Protein AF-A0A6J0BVN4-F1 (afdb_monomer)

Sequence (273 aa):
MSCFGGKEEQLYLLELMVGKLRLVPEKTKDVGDCHLVIKIKFIDFPVFEISRGDFTSTKPSPPDAEDGSLDFSAGKSCLFTKQPRDLVLGMQSDPLRVGVFCTGDTYPIAESEVPMSGCLCDQVAMAMNDPDHLPKPYTLKGGFHLQDPGGNPSGSVSLDLRLTCFGKSITTHYQLQPKSFLFKNDKESGEFCVRRVVPPPLCGDQSIKVVQDGREMQVGKCGDSMLPDAIIEDVLPEPPVPVKEEKITKGAKGVKKEKLPKGEKGKKKAAKA

Structure (mmCIF, N/CA/C/O backbone):
data_AF-A0A6J0BVN4-F1
#
_entry.id   AF-A0A6J0BVN4-F1
#
loop_
_atom_site.group_PDB
_atom_site.id
_atom_site.type_symbol
_atom_site.label_atom_id
_atom_site.label_alt_id
_atom_site.label_comp_id
_atom_site.label_asym_id
_atom_site.label_entity_id
_atom_site.label_seq_id
_atom_site.pdbx_PDB_ins_code
_atom_site.Cartn_x
_atom_site.Cartn_y
_atom_site.Cartn_z
_atom_site.occupancy
_atom_site.B_iso_or_equiv
_atom_site.auth_seq_id
_atom_site.auth_comp_id
_atom_site.auth_asym_id
_atom_site.auth_atom_id
_atom_site.pdbx_PDB_model_num
ATOM 1 N N . MET A 1 1 ? 1.637 16.335 -22.178 1.00 39.03 1 MET A N 1
ATOM 2 C CA . MET A 1 1 ? 2.985 15.735 -22.262 1.00 39.03 1 MET A CA 1
ATOM 3 C C . MET A 1 1 ? 2.989 14.533 -21.336 1.00 39.03 1 MET A C 1
ATOM 5 O O . MET A 1 1 ? 3.143 14.701 -20.137 1.00 39.03 1 MET A O 1
ATOM 9 N N . SER A 1 2 ? 2.644 13.352 -21.846 1.00 45.00 2 SER A N 1
ATOM 10 C CA . SER A 1 2 ? 2.501 12.155 -21.020 1.00 45.00 2 SER A CA 1
ATOM 11 C C . SER A 1 2 ? 3.805 11.370 -21.013 1.00 45.00 2 SER A C 1
ATOM 13 O O . SER A 1 2 ? 4.183 10.779 -22.024 1.00 45.00 2 SER A O 1
ATOM 15 N N . CYS A 1 3 ? 4.479 11.370 -19.871 1.00 52.22 3 CYS A N 1
ATOM 16 C CA . CYS A 1 3 ? 5.692 10.610 -19.603 1.00 52.22 3 CYS A CA 1
ATOM 17 C C . CYS A 1 3 ? 5.375 9.110 -19.438 1.00 52.22 3 CYS A C 1
ATOM 19 O O . CYS A 1 3 ? 5.627 8.521 -18.389 1.00 52.22 3 CYS A O 1
ATOM 21 N N . PHE A 1 4 ? 4.760 8.480 -20.442 1.00 55.16 4 PHE A N 1
ATOM 22 C CA . PHE A 1 4 ? 4.503 7.043 -20.408 1.00 55.16 4 PHE A CA 1
ATOM 23 C C . PHE A 1 4 ? 5.828 6.308 -20.620 1.00 55.16 4 PHE A C 1
ATOM 25 O O . PHE A 1 4 ? 6.251 6.070 -21.751 1.00 55.16 4 PHE A O 1
ATOM 32 N N . GLY A 1 5 ? 6.486 6.006 -19.496 1.00 55.12 5 GLY A N 1
ATOM 33 C CA . GLY A 1 5 ? 7.598 5.068 -19.396 1.00 55.12 5 GLY A CA 1
ATOM 34 C C . GLY A 1 5 ? 7.274 3.749 -20.098 1.00 55.12 5 GLY A C 1
ATOM 35 O O . GLY A 1 5 ? 6.105 3.433 -20.317 1.00 55.12 5 GLY A O 1
ATOM 36 N N . GLY A 1 6 ? 8.332 3.048 -20.508 1.00 62.06 6 GLY A N 1
ATOM 37 C CA . GLY A 1 6 ? 8.333 1.998 -21.528 1.00 62.06 6 GLY A CA 1
ATOM 38 C C . GLY A 1 6 ? 7.166 1.004 -21.501 1.00 62.06 6 GLY A C 1
ATOM 39 O O . GLY A 1 6 ? 6.585 0.700 -20.467 1.00 62.06 6 GLY A O 1
ATOM 40 N N . LYS A 1 7 ? 6.861 0.444 -22.680 1.00 70.81 7 LYS A N 1
ATOM 41 C CA . LYS A 1 7 ? 5.826 -0.593 -22.880 1.00 70.81 7 LYS A CA 1
ATOM 42 C C . LYS A 1 7 ? 6.131 -1.920 -22.169 1.00 70.81 7 LYS A C 1
ATOM 44 O O . LYS A 1 7 ? 5.330 -2.844 -22.230 1.00 70.81 7 LYS A O 1
ATOM 49 N N . GLU A 1 8 ? 7.311 -2.036 -21.577 1.00 85.06 8 GLU A N 1
ATOM 50 C CA . GLU A 1 8 ? 7.801 -3.258 -20.961 1.00 85.06 8 GLU A CA 1
ATOM 51 C C . GLU A 1 8 ? 7.418 -3.301 -19.485 1.00 85.06 8 GLU A C 1
ATOM 53 O O . GLU A 1 8 ? 7.479 -2.289 -18.780 1.00 85.06 8 GLU A O 1
ATOM 58 N N . GLU A 1 9 ? 7.060 -4.491 -19.011 1.00 90.94 9 GLU A N 1
ATOM 59 C CA . GLU A 1 9 ? 6.837 -4.723 -17.591 1.00 90.94 9 GLU A CA 1
ATOM 60 C C . GLU A 1 9 ? 8.112 -4.469 -16.789 1.00 90.94 9 GLU A C 1
ATOM 62 O O . GLU A 1 9 ? 9.219 -4.794 -17.223 1.00 90.94 9 GLU A O 1
ATOM 67 N N . GLN A 1 10 ? 7.937 -3.887 -15.608 1.00 89.88 10 GLN A N 1
ATOM 68 C CA . GLN A 1 10 ? 8.999 -3.720 -14.626 1.00 89.88 10 GLN A CA 1
ATOM 69 C C . GLN A 1 10 ? 8.645 -4.507 -13.367 1.00 89.88 10 GLN A C 1
ATOM 71 O O . GLN A 1 10 ? 7.468 -4.709 -13.057 1.00 89.88 10 GLN A O 1
ATOM 76 N N . LEU A 1 11 ? 9.674 -4.936 -12.648 1.00 92.19 11 LEU A N 1
ATOM 77 C CA . LEU A 1 11 ? 9.603 -5.557 -11.340 1.00 92.19 11 LEU A CA 1
ATOM 78 C C . LEU A 1 11 ? 9.499 -4.473 -10.266 1.00 92.19 11 LEU A C 1
ATOM 80 O O . LEU A 1 11 ? 10.348 -3.581 -10.172 1.00 92.19 11 LEU A O 1
ATOM 84 N N . TYR A 1 12 ? 8.480 -4.591 -9.427 1.00 93.31 12 TYR A N 1
ATOM 85 C CA . TYR A 1 12 ? 8.210 -3.689 -8.322 1.00 93.31 12 TYR A CA 1
ATOM 86 C C . TYR A 1 12 ? 8.143 -4.442 -7.001 1.00 93.31 12 TYR A C 1
ATOM 88 O O . TYR A 1 12 ? 7.695 -5.587 -6.947 1.00 93.31 12 TYR A O 1
ATOM 96 N N . LEU A 1 13 ? 8.531 -3.760 -5.928 1.00 94.81 13 LEU A N 1
ATOM 97 C CA . LEU A 1 13 ? 8.258 -4.163 -4.553 1.00 94.81 13 LEU A CA 1
ATOM 98 C C . LEU A 1 13 ? 7.329 -3.138 -3.916 1.00 94.81 13 LEU A C 1
ATOM 100 O O . LEU A 1 13 ? 7.698 -1.968 -3.791 1.00 94.81 13 LEU A O 1
ATOM 104 N N . LEU A 1 14 ? 6.143 -3.590 -3.519 1.00 96.50 14 LEU A N 1
ATOM 105 C CA . LEU A 1 14 ? 5.227 -2.840 -2.670 1.00 96.50 14 LEU A CA 1
ATOM 106 C C . LEU A 1 14 ? 5.426 -3.279 -1.225 1.00 96.50 14 LEU A C 1
ATOM 108 O O . LEU A 1 14 ? 5.399 -4.468 -0.923 1.00 96.50 14 LEU A O 1
ATOM 112 N N . GLU A 1 15 ? 5.581 -2.313 -0.334 1.00 96.69 15 GLU A N 1
ATOM 113 C CA . GLU A 1 15 ? 5.661 -2.496 1.109 1.00 96.69 15 GLU A CA 1
ATOM 114 C C . GLU A 1 15 ? 4.585 -1.638 1.767 1.00 96.69 15 GLU A C 1
ATOM 116 O O . GLU A 1 15 ? 4.474 -0.444 1.487 1.00 96.69 15 GLU A O 1
ATOM 121 N N . LEU A 1 16 ? 3.789 -2.257 2.634 1.00 96.62 16 LEU A N 1
ATOM 122 C CA . LEU A 1 16 ? 2.696 -1.642 3.377 1.00 96.62 16 LEU A CA 1
ATOM 123 C C . LEU A 1 16 ? 2.955 -1.854 4.864 1.00 96.62 16 LEU A C 1
ATOM 125 O O . LEU A 1 16 ? 2.841 -2.977 5.353 1.00 96.62 16 LEU A O 1
ATOM 129 N N . MET A 1 17 ? 3.294 -0.786 5.578 1.00 95.75 17 MET A N 1
ATOM 130 C CA . MET A 1 17 ? 3.607 -0.826 7.005 1.00 95.75 17 MET A CA 1
ATOM 131 C C . MET A 1 17 ? 2.582 -0.023 7.794 1.00 95.75 17 MET A C 1
ATOM 133 O O . MET A 1 17 ? 2.429 1.182 7.589 1.00 95.75 17 MET A O 1
ATOM 137 N N . VAL A 1 18 ? 1.918 -0.674 8.741 1.00 95.44 18 VAL A N 1
ATOM 138 C CA . VAL A 1 18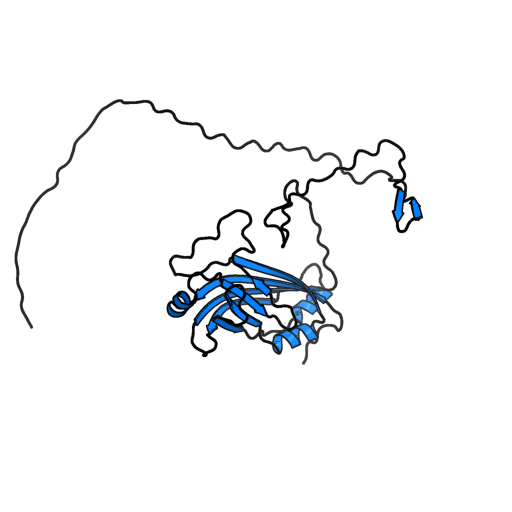 ? 1.028 -0.020 9.697 1.00 95.44 18 VAL A CA 1
ATOM 139 C C . VAL A 1 18 ? 1.799 0.257 10.982 1.00 95.44 18 VAL A C 1
ATOM 141 O O . VAL A 1 18 ? 2.362 -0.646 11.598 1.00 95.44 18 VAL A O 1
ATOM 144 N N . GLY A 1 19 ? 1.787 1.519 11.408 1.00 93.25 19 GLY A N 1
ATOM 145 C CA . GLY A 1 19 ? 2.311 1.935 12.704 1.00 93.25 19 GLY A CA 1
ATOM 146 C C . GLY A 1 19 ? 1.262 1.806 13.807 1.00 93.25 19 GLY A C 1
ATOM 147 O O . GLY A 1 19 ? 1.037 0.732 14.355 1.00 93.25 19 GLY A O 1
ATOM 148 N N . LYS A 1 20 ? 0.626 2.933 14.140 1.00 93.75 20 LYS A N 1
ATOM 149 C CA . LYS A 1 20 ? -0.346 3.053 15.233 1.00 93.75 20 LYS A CA 1
ATOM 150 C C . LYS A 1 20 ? -1.756 3.287 14.710 1.00 93.75 20 LYS A C 1
ATOM 152 O O . LYS A 1 20 ? -1.939 4.078 13.785 1.00 93.75 20 LYS A O 1
ATOM 157 N N . LEU A 1 21 ? -2.736 2.674 15.363 1.00 94.38 21 LEU A N 1
ATOM 158 C CA . LEU A 1 21 ? -4.161 2.931 15.189 1.00 94.38 21 LEU A CA 1
ATOM 159 C C . LEU A 1 21 ? -4.709 3.639 16.433 1.00 94.38 21 LEU A C 1
ATOM 161 O O . LEU A 1 21 ? -4.460 3.217 17.560 1.00 94.38 21 LEU A O 1
ATOM 165 N N . ARG A 1 22 ? -5.466 4.713 16.230 1.00 93.94 22 ARG A N 1
ATOM 166 C CA . ARG A 1 22 ? -6.178 5.451 17.276 1.00 93.94 22 ARG A CA 1
ATOM 167 C C . ARG A 1 22 ? -7.640 5.536 16.897 1.00 93.94 22 ARG A C 1
ATOM 169 O O . ARG A 1 22 ? -7.947 6.125 15.868 1.00 93.94 22 ARG A O 1
ATOM 176 N N . LEU A 1 23 ? -8.523 4.983 17.715 1.00 92.50 23 LEU A N 1
ATOM 177 C CA . LEU A 1 23 ? -9.967 5.140 17.553 1.00 92.50 23 LEU A CA 1
ATOM 178 C C . LEU A 1 23 ? -10.496 6.158 18.563 1.00 92.50 23 LEU A C 1
ATOM 180 O O . LEU A 1 23 ? -9.904 6.357 19.626 1.00 92.50 23 LEU A O 1
ATOM 184 N N . VAL A 1 24 ? -11.597 6.824 18.220 1.00 92.25 24 VAL A N 1
ATOM 185 C CA . VAL A 1 24 ? -12.297 7.692 19.178 1.00 92.25 24 VAL A CA 1
ATOM 186 C C . VAL A 1 24 ? -12.931 6.845 20.294 1.00 92.25 24 VAL A C 1
ATOM 188 O O . VAL A 1 24 ? -13.344 5.713 20.025 1.00 92.25 24 VAL A O 1
ATOM 191 N N . PRO A 1 25 ? -13.033 7.356 21.536 1.00 87.19 25 PRO A N 1
ATOM 192 C CA . PRO A 1 25 ? -13.480 6.569 22.688 1.00 87.19 25 PRO A CA 1
ATOM 193 C C . PRO A 1 25 ? -14.848 5.904 22.518 1.00 87.19 25 PRO A C 1
ATOM 195 O O . PRO A 1 25 ? -15.082 4.836 23.082 1.00 87.19 25 PRO A O 1
ATOM 198 N N . GLU A 1 26 ? -15.755 6.521 21.762 1.00 85.56 26 GLU A N 1
ATOM 199 C CA . GLU A 1 26 ? -17.067 5.962 21.435 1.00 85.56 26 GLU A CA 1
ATOM 200 C C . GLU A 1 26 ? -16.916 4.656 20.646 1.00 85.56 26 GLU A C 1
ATOM 202 O O . GLU A 1 26 ? -17.476 3.636 21.036 1.00 85.56 26 GLU A O 1
ATOM 207 N N . LYS A 1 27 ? -16.064 4.653 19.615 1.00 84.50 27 LYS A N 1
ATOM 208 C CA . LYS A 1 27 ? -15.801 3.468 18.789 1.00 84.50 27 LYS A CA 1
ATOM 209 C C . LYS A 1 27 ? -15.041 2.396 19.552 1.00 84.50 27 LYS A C 1
ATOM 211 O O . LYS A 1 27 ? -15.321 1.219 19.373 1.00 84.50 27 LYS A O 1
ATOM 216 N N . THR A 1 28 ? -14.121 2.774 20.436 1.00 82.75 28 THR A N 1
ATOM 217 C CA . THR A 1 28 ? -13.394 1.800 21.265 1.00 82.75 28 THR A CA 1
ATOM 218 C C . THR A 1 28 ? -14.343 0.991 22.156 1.00 82.75 28 THR A C 1
ATOM 220 O O . THR A 1 28 ? -14.114 -0.195 22.371 1.00 82.75 28 THR A O 1
ATOM 223 N N . LYS A 1 29 ? -15.438 1.597 22.639 1.00 80.44 29 LYS A N 1
ATOM 224 C CA . LYS A 1 29 ? -16.473 0.881 23.404 1.00 80.44 29 LYS A CA 1
ATOM 225 C C . LYS A 1 29 ? -17.290 -0.067 22.529 1.00 80.44 29 LYS A C 1
ATOM 227 O O . LYS A 1 29 ? -17.591 -1.166 22.979 1.00 80.44 29 LYS A O 1
ATOM 232 N N . ASP A 1 30 ? -17.616 0.352 21.308 1.00 78.12 30 ASP A N 1
ATOM 233 C CA . ASP A 1 30 ? -18.392 -0.455 20.356 1.00 78.12 30 ASP A CA 1
ATOM 234 C C . ASP A 1 30 ? -17.617 -1.696 19.883 1.00 78.1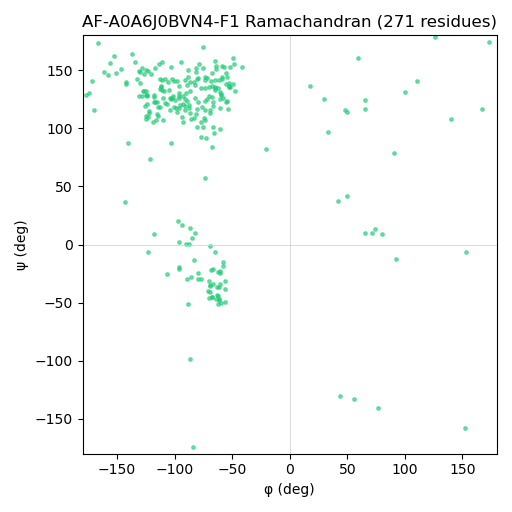2 30 ASP A C 1
ATOM 236 O O . ASP A 1 30 ? -18.207 -2.749 19.655 1.00 78.12 30 ASP A O 1
ATOM 240 N N . VAL A 1 31 ? -16.290 -1.581 19.761 1.00 82.38 31 VAL A N 1
ATOM 241 C CA . VAL A 1 31 ? -15.395 -2.681 19.365 1.00 82.38 31 VAL A CA 1
ATOM 242 C C . VAL A 1 31 ? -15.277 -3.753 20.457 1.00 82.38 31 VAL A C 1
ATOM 244 O O . VAL A 1 31 ? -15.117 -4.933 20.139 1.00 82.38 31 VAL A O 1
ATOM 247 N N . GLY A 1 32 ? -15.371 -3.374 21.736 1.00 79.38 32 GLY A N 1
ATOM 248 C CA . GLY A 1 32 ? -15.238 -4.305 22.860 1.00 79.38 32 GLY A CA 1
ATOM 249 C C . GLY A 1 32 ? -13.917 -5.087 22.823 1.00 79.38 32 GLY A C 1
ATOM 250 O O . GLY A 1 32 ? -12.859 -4.509 22.586 1.00 79.38 32 GLY A O 1
ATOM 251 N N . ASP A 1 33 ? -13.991 -6.408 23.015 1.00 79.69 33 ASP A N 1
ATOM 252 C CA . ASP A 1 33 ? -12.831 -7.322 23.020 1.00 79.69 33 ASP A CA 1
ATOM 253 C C . ASP A 1 33 ? -12.448 -7.839 21.621 1.00 79.69 33 ASP A C 1
ATOM 255 O O . ASP A 1 33 ? -11.722 -8.825 21.469 1.00 79.69 33 ASP A O 1
ATOM 259 N N . CYS A 1 34 ? -12.968 -7.216 20.568 1.00 86.31 34 CYS A N 1
ATOM 260 C CA . CYS A 1 34 ? -12.730 -7.680 19.218 1.00 86.31 34 CYS A CA 1
ATOM 261 C C . CYS A 1 34 ? -11.263 -7.507 18.778 1.00 86.31 34 CYS A C 1
ATOM 263 O O . CYS A 1 34 ? -10.651 -6.448 18.931 1.00 86.31 34 CYS A O 1
ATOM 265 N N . HIS A 1 35 ? -10.712 -8.538 18.129 1.00 88.81 35 HIS A N 1
ATOM 266 C CA . HIS A 1 35 ? -9.401 -8.457 17.492 1.00 88.81 35 HIS A CA 1
ATOM 267 C C . HIS A 1 35 ? -9.465 -7.621 16.214 1.00 88.81 35 HIS A C 1
ATOM 269 O O . HIS A 1 35 ? -9.991 -8.065 15.190 1.00 88.81 35 HIS A O 1
ATOM 275 N N . LEU A 1 36 ? -8.900 -6.416 16.279 1.00 92.38 36 LEU A N 1
ATOM 276 C CA . LEU A 1 36 ? -8.837 -5.507 15.143 1.00 92.38 36 LEU A CA 1
ATOM 277 C C . LEU A 1 36 ? -7.754 -5.906 14.137 1.00 92.38 36 LEU A C 1
ATOM 279 O O . LEU A 1 36 ? -6.598 -6.150 14.495 1.00 92.38 36 LEU A O 1
ATOM 283 N N . VAL A 1 37 ? -8.132 -5.882 12.862 1.00 95.06 37 VAL A N 1
ATOM 284 C CA . VAL A 1 37 ? -7.250 -6.048 11.704 1.00 95.06 37 VAL A CA 1
ATOM 285 C C . VAL A 1 37 ? -7.405 -4.862 10.762 1.00 95.06 37 VAL A C 1
ATOM 287 O O . VAL A 1 37 ? -8.469 -4.243 10.675 1.00 95.06 37 VAL A O 1
ATOM 290 N N . ILE A 1 38 ? -6.336 -4.536 10.043 1.00 96.56 38 ILE A N 1
ATOM 291 C CA . ILE A 1 38 ? -6.347 -3.474 9.039 1.00 96.56 38 ILE A CA 1
ATOM 292 C C . ILE A 1 38 ? -6.320 -4.117 7.665 1.00 96.56 38 ILE A C 1
ATOM 294 O O . ILE A 1 38 ? -5.399 -4.860 7.339 1.00 96.56 38 ILE A O 1
ATOM 298 N N . LYS A 1 39 ? -7.333 -3.830 6.853 1.00 97.44 39 LYS A N 1
ATOM 299 C CA . LYS A 1 39 ? -7.423 -4.297 5.472 1.00 97.44 39 LYS A CA 1
ATOM 300 C C . LYS A 1 39 ? -7.087 -3.145 4.537 1.00 97.44 39 LYS A C 1
ATOM 302 O O . LYS A 1 39 ? -7.697 -2.080 4.615 1.00 97.44 39 LYS A O 1
ATOM 307 N N . ILE A 1 40 ? -6.123 -3.365 3.653 1.00 97.69 40 ILE A N 1
ATOM 308 C CA . ILE A 1 40 ? -5.646 -2.380 2.684 1.00 97.69 40 ILE A CA 1
ATOM 309 C C . ILE A 1 40 ? -5.916 -2.903 1.277 1.00 97.69 40 ILE A C 1
ATOM 311 O O . ILE A 1 40 ? -5.532 -4.023 0.936 1.00 97.69 40 ILE A O 1
ATOM 315 N N . LYS A 1 41 ? -6.560 -2.089 0.445 1.00 97.25 41 LYS A N 1
ATOM 316 C CA . LYS A 1 41 ? -6.802 -2.371 -0.970 1.00 97.25 41 LYS A CA 1
ATOM 317 C C . LYS A 1 41 ? -6.000 -1.388 -1.815 1.00 97.25 41 LYS A C 1
ATOM 319 O O . LYS A 1 41 ? -6.201 -0.180 -1.734 1.00 97.25 41 LYS A O 1
ATOM 324 N N . PHE A 1 42 ? -5.082 -1.938 -2.605 1.00 96.38 42 PHE A N 1
ATOM 325 C CA . PHE A 1 42 ? -4.226 -1.200 -3.528 1.00 96.38 42 PHE A CA 1
ATOM 326 C C . PHE A 1 42 ? -4.555 -1.619 -4.962 1.00 96.38 42 PHE A C 1
ATOM 328 O O . PHE A 1 42 ? -4.311 -2.768 -5.331 1.00 96.38 42 PHE A O 1
ATOM 335 N N . ILE A 1 43 ? -5.118 -0.704 -5.754 1.00 94.31 43 ILE A N 1
ATOM 336 C CA . ILE A 1 43 ? -5.483 -0.912 -7.166 1.00 94.31 43 ILE A CA 1
ATOM 337 C C . ILE A 1 43 ? -6.176 -2.275 -7.401 1.00 94.31 43 ILE A C 1
ATOM 339 O O . ILE A 1 43 ? -7.078 -2.675 -6.663 1.00 94.31 43 ILE A O 1
ATOM 343 N N . ASP A 1 44 ? -5.735 -3.062 -8.379 1.00 92.69 44 ASP A N 1
ATOM 344 C CA . ASP A 1 44 ? -6.229 -4.398 -8.706 1.00 92.69 44 ASP A CA 1
ATOM 345 C C . ASP A 1 44 ? -5.660 -5.552 -7.846 1.00 92.69 44 ASP A C 1
ATOM 347 O O . ASP A 1 44 ? -5.948 -6.713 -8.127 1.00 92.69 44 ASP A O 1
ATOM 351 N N . PHE A 1 45 ? -4.937 -5.283 -6.750 1.00 94.50 45 PHE A N 1
ATOM 352 C CA . PHE A 1 45 ? -4.346 -6.340 -5.909 1.00 94.50 45 PHE A CA 1
ATOM 353 C C . PHE A 1 45 ? -5.367 -6.995 -4.972 1.00 94.50 45 PHE A C 1
ATOM 355 O O . PHE A 1 45 ? -6.357 -6.364 -4.586 1.00 94.50 45 PHE A O 1
ATOM 362 N N . PRO A 1 46 ? -5.130 -8.242 -4.530 1.00 95.19 46 PRO A N 1
ATOM 363 C CA . PRO A 1 46 ? -5.840 -8.804 -3.388 1.00 95.19 46 PRO A CA 1
ATOM 364 C C . PRO A 1 46 ? -5.765 -7.880 -2.164 1.00 95.19 46 PRO A C 1
ATOM 366 O O . PRO A 1 46 ? -4.824 -7.105 -2.005 1.00 95.19 46 PRO A O 1
ATOM 369 N N . VAL A 1 47 ? -6.768 -7.966 -1.292 1.00 96.00 47 VAL A N 1
ATOM 370 C CA . VAL A 1 47 ? -6.790 -7.181 -0.054 1.00 96.00 47 VAL A CA 1
ATOM 371 C C . VAL A 1 47 ? -5.681 -7.669 0.878 1.00 96.00 47 VAL A C 1
ATOM 373 O O . VAL A 1 47 ? -5.604 -8.854 1.201 1.00 96.00 47 VAL A O 1
ATOM 376 N N . PHE A 1 48 ? -4.841 -6.745 1.334 1.00 95.94 48 PHE A N 1
ATOM 377 C CA . PHE A 1 48 ? -3.815 -7.008 2.332 1.00 95.94 48 PHE A CA 1
ATOM 378 C C . PHE A 1 48 ? -4.431 -6.868 3.719 1.00 95.94 48 PHE A C 1
ATOM 380 O O . PHE A 1 48 ? -4.727 -5.761 4.157 1.00 95.94 48 PHE A O 1
ATOM 387 N N . GLU A 1 49 ? -4.631 -7.982 4.411 1.00 95.62 49 GLU A N 1
ATOM 388 C CA . GLU A 1 49 ? -5.035 -7.981 5.818 1.00 95.62 49 GLU A CA 1
ATOM 389 C C . GLU A 1 49 ? -3.789 -7.968 6.707 1.00 95.62 49 GLU A C 1
ATOM 391 O O . GLU A 1 49 ? -2.941 -8.837 6.549 1.00 95.62 49 GLU A O 1
ATOM 396 N N . ILE A 1 50 ? -3.653 -6.992 7.599 1.00 94.25 50 ILE A N 1
ATOM 397 C CA . ILE A 1 50 ? -2.518 -6.832 8.513 1.00 94.25 50 ILE A CA 1
ATOM 398 C C . ILE A 1 50 ? -3.044 -6.935 9.942 1.00 94.25 50 ILE A C 1
ATOM 400 O O . ILE A 1 50 ? -3.921 -6.166 10.351 1.00 94.25 50 ILE A O 1
ATOM 404 N N . SER A 1 51 ? -2.494 -7.878 10.701 1.00 91.50 51 SER A N 1
ATOM 405 C CA . SER A 1 51 ? -2.829 -8.099 12.107 1.00 91.50 51 SER A CA 1
ATOM 406 C C . SER A 1 51 ? -1.664 -7.710 13.023 1.00 91.50 51 SER A C 1
ATOM 408 O O . SER A 1 51 ? -0.502 -7.714 12.615 1.00 91.50 51 SER A O 1
ATOM 410 N N . ARG A 1 52 ? -1.949 -7.414 14.299 1.00 85.75 52 ARG A N 1
ATOM 411 C CA . ARG A 1 52 ? -0.902 -7.167 15.317 1.00 85.75 52 ARG A CA 1
ATOM 412 C C . ARG A 1 52 ? -0.010 -8.396 15.558 1.00 85.75 52 ARG A C 1
ATOM 414 O O . ARG A 1 52 ? 1.113 -8.255 16.031 1.00 85.75 52 ARG A O 1
ATOM 421 N N . GLY A 1 53 ? -0.514 -9.596 15.260 1.00 76.88 53 GLY A N 1
ATOM 422 C CA . GLY A 1 53 ? 0.200 -10.861 15.446 1.00 76.88 53 GLY A CA 1
ATOM 423 C C . GLY A 1 53 ? 1.158 -11.213 14.307 1.00 76.88 53 GLY A C 1
ATOM 424 O O . GLY A 1 53 ? 2.020 -12.071 14.489 1.00 76.88 53 GLY A O 1
ATOM 425 N N . ASP A 1 54 ? 1.068 -10.535 13.157 1.00 73.44 54 ASP A N 1
ATOM 426 C CA . ASP A 1 54 ? 1.840 -10.888 11.955 1.00 73.44 54 ASP A CA 1
ATOM 427 C C . ASP A 1 54 ? 3.363 -10.809 12.182 1.00 73.44 54 ASP A C 1
ATOM 429 O O . ASP A 1 54 ? 4.131 -11.480 11.492 1.00 73.44 54 ASP A O 1
ATOM 433 N N . PHE A 1 55 ? 3.812 -10.032 13.176 1.00 64.75 55 PHE A N 1
ATOM 434 C CA . PHE A 1 55 ? 5.231 -9.812 13.475 1.00 64.75 55 PHE A CA 1
ATOM 435 C C . PHE A 1 55 ? 5.687 -10.281 14.866 1.00 64.75 55 PHE A C 1
ATOM 437 O O . PHE A 1 55 ? 6.825 -10.022 15.263 1.00 64.75 55 PHE A O 1
ATOM 444 N N . THR A 1 56 ? 4.860 -11.008 15.627 1.00 58.41 56 THR A N 1
ATOM 445 C CA . THR A 1 56 ? 5.285 -11.531 16.936 1.00 58.41 56 THR A CA 1
ATOM 446 C C . THR A 1 56 ? 6.189 -12.748 16.743 1.00 58.41 56 THR A C 1
ATOM 448 O O . THR A 1 56 ? 5.735 -13.883 16.608 1.00 58.41 56 THR A O 1
ATOM 451 N N . SER A 1 57 ? 7.498 -12.520 16.688 1.00 52.19 57 SER A N 1
ATOM 452 C CA . SER A 1 57 ? 8.537 -13.553 16.580 1.00 52.19 57 SER A CA 1
ATOM 453 C C . SER A 1 57 ? 9.170 -13.946 17.912 1.00 52.19 57 SER A C 1
ATOM 455 O O . SER A 1 57 ? 10.270 -14.464 17.878 1.00 52.19 57 SER A O 1
ATOM 457 N N . THR A 1 58 ? 8.523 -13.693 19.067 1.00 46.66 58 THR A N 1
ATOM 458 C CA . THR A 1 58 ? 8.794 -14.293 20.415 1.00 46.66 58 THR A CA 1
ATOM 459 C C . THR A 1 58 ? 8.390 -13.390 21.588 1.00 46.66 58 THR A C 1
ATOM 461 O O . THR A 1 58 ? 8.444 -13.826 22.738 1.00 46.66 58 THR A O 1
ATOM 464 N N . LYS A 1 59 ? 7.977 -12.138 21.354 1.00 48.66 59 LYS A N 1
ATOM 465 C CA . LYS A 1 59 ? 7.507 -11.242 22.424 1.00 48.66 59 LYS A CA 1
ATOM 466 C C . LYS A 1 59 ? 5.986 -11.083 22.393 1.00 48.66 59 LYS A C 1
ATOM 468 O O . LYS A 1 59 ? 5.433 -10.983 21.296 1.00 48.66 59 LYS A O 1
ATOM 473 N N . PRO A 1 60 ? 5.320 -11.051 23.567 1.00 54.59 60 PRO A N 1
ATOM 474 C CA . PRO A 1 60 ? 3.911 -10.689 23.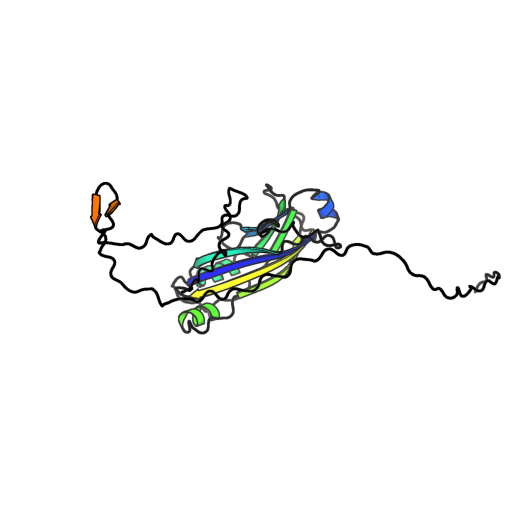639 1.00 54.59 60 PRO A CA 1
ATOM 475 C C . PRO A 1 60 ? 3.713 -9.332 22.964 1.00 54.59 60 PRO A C 1
ATOM 477 O O . PRO A 1 60 ? 4.597 -8.472 23.041 1.00 54.59 60 PRO A O 1
ATOM 480 N N . SER A 1 61 ? 2.577 -9.170 22.281 1.00 56.41 61 SER A N 1
ATOM 481 C CA . SER A 1 61 ? 2.202 -7.902 21.657 1.00 56.41 61 SER A CA 1
ATOM 482 C C . SER A 1 61 ? 2.412 -6.773 22.667 1.00 56.41 61 SER A C 1
ATOM 484 O O . SER A 1 61 ? 1.994 -6.936 23.821 1.00 56.41 61 SER A O 1
ATOM 486 N N . PRO A 1 62 ? 3.073 -5.665 22.285 1.00 58.28 62 PRO A N 1
ATOM 487 C CA . PRO A 1 62 ? 3.257 -4.551 23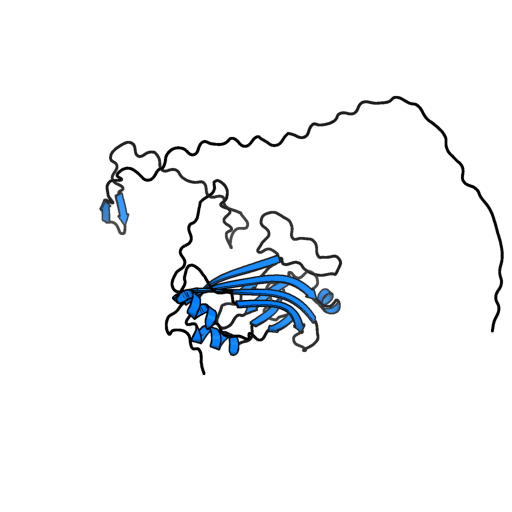.198 1.00 58.28 62 PRO A CA 1
ATOM 488 C C . PRO A 1 62 ? 1.893 -4.153 23.777 1.00 58.28 62 PRO A C 1
ATOM 490 O O . PRO A 1 62 ? 0.905 -4.146 23.029 1.00 58.28 62 PRO A O 1
ATOM 493 N N . PRO A 1 63 ? 1.823 -3.904 25.099 1.00 62.31 63 PRO A N 1
ATOM 494 C CA . PRO A 1 63 ? 0.585 -3.488 25.735 1.00 62.31 63 PRO A CA 1
ATOM 495 C C . PRO A 1 63 ? 0.060 -2.244 25.030 1.00 62.31 63 PRO A C 1
ATOM 497 O O . PRO A 1 63 ? 0.841 -1.438 24.513 1.00 62.31 63 PRO A O 1
ATOM 500 N N . ASP A 1 64 ? -1.263 -2.119 24.995 1.00 68.12 64 ASP A N 1
ATOM 501 C CA . ASP A 1 64 ? -1.903 -0.944 24.423 1.00 68.12 64 ASP A CA 1
ATOM 502 C C . ASP A 1 64 ? -1.315 0.304 25.086 1.00 68.12 64 ASP A C 1
ATOM 504 O O . ASP A 1 64 ? -1.044 0.327 26.293 1.00 68.12 64 ASP A O 1
ATOM 508 N N . ALA A 1 65 ? -1.019 1.314 24.274 1.00 67.50 65 ALA A N 1
ATOM 509 C CA . ALA A 1 65 ? -0.392 2.513 24.791 1.00 67.50 65 ALA A CA 1
ATOM 510 C C . ALA A 1 65 ? -1.344 3.203 25.780 1.00 67.50 65 ALA A C 1
ATOM 512 O O . ALA A 1 65 ? -2.564 3.116 25.646 1.00 67.50 65 ALA A O 1
ATOM 513 N N . GLU A 1 66 ? -0.794 3.923 26.763 1.00 65.56 66 GLU A N 1
ATOM 514 C CA . GLU A 1 66 ? -1.602 4.601 27.793 1.00 65.56 66 GLU A CA 1
ATOM 515 C C . GLU A 1 66 ? -2.615 5.606 27.210 1.00 65.56 66 GLU A C 1
ATOM 517 O O . GLU A 1 66 ? -3.585 5.970 27.870 1.00 65.56 66 GLU A O 1
ATOM 522 N N . ASP A 1 67 ? -2.418 6.032 25.958 1.00 72.69 67 ASP A N 1
ATOM 523 C CA . ASP A 1 67 ? -3.324 6.896 25.199 1.00 72.69 67 ASP A CA 1
ATOM 524 C C . ASP A 1 67 ? -4.466 6.143 24.484 1.00 72.69 67 ASP A C 1
ATOM 526 O O . ASP A 1 67 ? -5.212 6.755 23.719 1.00 72.69 67 ASP A O 1
ATOM 530 N N . GLY A 1 68 ? -4.602 4.830 24.698 1.00 74.94 68 GLY A N 1
ATOM 531 C CA . GLY A 1 68 ? -5.584 3.976 24.028 1.00 74.94 68 GLY A CA 1
ATOM 532 C C . GLY A 1 68 ? -5.246 3.672 22.566 1.00 74.94 68 GLY A C 1
ATOM 533 O O . GLY A 1 68 ? -6.114 3.208 21.825 1.00 74.94 68 GLY A O 1
ATOM 534 N N . SER A 1 69 ? -4.014 3.952 22.119 1.00 84.94 69 SER A N 1
ATOM 535 C CA . SER A 1 69 ? -3.568 3.597 20.772 1.00 84.94 69 SER A CA 1
ATOM 536 C C . SER A 1 69 ? -3.078 2.153 20.683 1.00 84.94 69 SER A C 1
ATOM 538 O O . SER A 1 69 ? -2.377 1.645 21.560 1.00 84.94 69 SER A O 1
ATOM 540 N N . LEU A 1 70 ? -3.436 1.500 19.580 1.00 88.00 70 LEU A N 1
ATOM 541 C CA . LEU A 1 70 ? -3.023 0.140 19.267 1.00 88.00 70 LEU A CA 1
ATOM 542 C C . LEU A 1 70 ? -1.792 0.193 18.371 1.00 88.00 70 LEU A C 1
ATOM 544 O O . LEU A 1 70 ? -1.832 0.750 17.270 1.00 88.00 70 LEU A O 1
ATOM 548 N N . ASP A 1 71 ? -0.698 -0.388 18.847 1.00 89.69 71 ASP A N 1
ATOM 549 C CA . ASP A 1 71 ? 0.526 -0.521 18.067 1.00 89.69 71 ASP A CA 1
ATOM 550 C C . ASP A 1 71 ? 0.473 -1.814 17.245 1.00 89.69 71 ASP A C 1
ATOM 552 O O . ASP A 1 71 ? 0.367 -2.915 17.799 1.00 89.69 71 ASP A O 1
ATOM 556 N N . PHE A 1 72 ? 0.495 -1.665 15.920 1.00 89.88 72 PHE A N 1
ATOM 557 C CA . PHE A 1 72 ? 0.619 -2.781 14.989 1.00 89.88 72 PHE A CA 1
ATOM 558 C C . PHE A 1 72 ? 2.088 -3.072 14.734 1.00 89.88 72 PHE A C 1
ATOM 560 O O . PHE A 1 72 ? 2.497 -4.223 14.861 1.00 89.88 72 PHE A O 1
ATOM 567 N N . SER A 1 73 ? 2.867 -2.041 14.382 1.00 88.25 73 SER A N 1
ATOM 568 C CA . SER A 1 73 ? 4.278 -2.166 13.986 1.00 88.25 73 SER A CA 1
ATOM 569 C C . SER A 1 73 ? 4.527 -3.367 13.057 1.00 88.25 73 SER A C 1
ATOM 571 O O . SER A 1 73 ? 5.533 -4.068 13.156 1.00 88.25 73 SER A O 1
ATOM 573 N N . ALA A 1 74 ? 3.571 -3.608 12.161 1.00 90.50 74 ALA A N 1
ATOM 574 C CA . ALA A 1 74 ? 3.476 -4.786 11.316 1.00 90.50 74 ALA A CA 1
ATOM 575 C C . ALA A 1 74 ? 3.150 -4.356 9.890 1.00 90.50 74 ALA A C 1
ATOM 577 O O . ALA A 1 74 ? 2.610 -3.275 9.642 1.00 90.50 74 ALA A O 1
ATOM 578 N N . GLY A 1 75 ? 3.484 -5.210 8.937 1.00 92.19 75 GLY A N 1
ATOM 579 C CA . GLY A 1 75 ? 3.270 -4.901 7.542 1.00 92.19 75 GLY A CA 1
ATOM 580 C C . GLY A 1 75 ? 3.408 -6.105 6.646 1.00 92.19 75 GLY A C 1
ATOM 581 O O . GLY A 1 75 ? 3.786 -7.196 7.074 1.00 92.19 75 GLY A O 1
ATOM 582 N N . LYS A 1 76 ? 3.082 -5.883 5.380 1.00 93.56 76 LYS A N 1
ATOM 583 C CA . LYS A 1 76 ? 3.193 -6.875 4.319 1.00 93.56 76 LYS A CA 1
ATOM 584 C C . LYS A 1 76 ? 3.933 -6.272 3.146 1.00 93.56 76 LYS A C 1
ATOM 586 O O . LYS A 1 76 ? 3.842 -5.074 2.884 1.00 93.56 76 LYS A O 1
ATOM 591 N N . SER A 1 77 ? 4.657 -7.120 2.436 1.00 94.06 77 SER A N 1
ATOM 592 C CA . SER A 1 77 ? 5.315 -6.743 1.199 1.00 94.06 77 SER A CA 1
ATOM 593 C C . SER A 1 77 ? 5.020 -7.759 0.110 1.00 94.06 77 SER A C 1
ATOM 595 O O . SER A 1 77 ? 4.792 -8.940 0.384 1.00 94.06 77 SER A O 1
ATOM 597 N N . CYS A 1 78 ? 4.983 -7.300 -1.135 1.00 94.19 78 CYS A N 1
ATOM 598 C CA . CYS A 1 78 ? 4.845 -8.175 -2.286 1.00 94.19 78 CYS A CA 1
ATOM 599 C C . CYS A 1 78 ? 5.693 -7.685 -3.458 1.00 94.19 78 CYS A C 1
ATOM 601 O O . CYS A 1 78 ? 5.767 -6.491 -3.758 1.00 94.19 78 CYS A O 1
ATOM 603 N N . LEU A 1 79 ? 6.331 -8.646 -4.121 1.00 94.50 79 LEU A N 1
ATOM 604 C CA . LEU A 1 79 ? 6.965 -8.447 -5.415 1.00 94.50 79 LEU A CA 1
ATOM 605 C C . LEU A 1 79 ? 5.940 -8.720 -6.512 1.00 94.50 79 LEU A C 1
ATOM 607 O O . LEU A 1 79 ? 5.196 -9.699 -6.436 1.00 94.50 79 LEU A O 1
ATOM 611 N N . PHE A 1 80 ? 5.914 -7.874 -7.533 1.00 95.06 80 PHE A N 1
ATOM 612 C CA . PHE A 1 80 ? 5.027 -8.037 -8.680 1.00 95.06 80 PHE A CA 1
ATOM 613 C C . PHE A 1 80 ? 5.622 -7.408 -9.936 1.00 95.06 80 PHE A C 1
ATOM 615 O O . PHE A 1 80 ? 6.502 -6.551 -9.856 1.00 95.06 80 PHE A O 1
ATOM 622 N N . THR A 1 81 ? 5.109 -7.802 -11.099 1.00 93.88 81 THR A N 1
ATOM 623 C CA . THR A 1 81 ? 5.399 -7.131 -12.366 1.00 93.88 81 THR A CA 1
ATOM 624 C C . THR A 1 81 ? 4.178 -6.362 -12.850 1.00 93.88 81 THR A C 1
ATOM 626 O O . THR A 1 81 ? 3.037 -6.785 -12.654 1.00 93.88 81 THR A O 1
ATOM 629 N N . LYS A 1 82 ? 4.399 -5.187 -13.441 1.00 92.50 82 LYS A N 1
ATOM 630 C CA . LYS A 1 82 ? 3.341 -4.419 -14.115 1.00 92.50 82 LYS A CA 1
ATOM 631 C C . LYS A 1 82 ? 3.954 -3.486 -15.150 1.00 92.50 82 LYS A C 1
ATOM 633 O O . LYS A 1 82 ? 5.115 -3.094 -15.030 1.00 92.50 82 LYS A O 1
ATOM 638 N N . GLN A 1 83 ? 3.181 -3.087 -16.156 1.00 91.75 83 GLN A N 1
ATOM 639 C CA . GLN A 1 83 ? 3.593 -1.977 -17.012 1.00 91.75 83 GLN A CA 1
ATOM 640 C C . GLN A 1 83 ? 3.530 -0.665 -16.217 1.00 91.75 83 GLN A C 1
ATOM 642 O O . GLN A 1 83 ? 2.522 -0.410 -15.548 1.00 91.75 83 GLN A O 1
ATOM 647 N N . PRO A 1 84 ? 4.548 0.211 -16.311 1.00 90.38 84 PRO A N 1
ATOM 648 C CA . PRO A 1 84 ? 4.561 1.467 -15.569 1.00 90.38 84 PRO A CA 1
ATOM 649 C C . PRO A 1 84 ? 3.343 2.349 -15.832 1.00 90.38 84 PRO A C 1
ATOM 651 O O . PRO A 1 84 ? 2.814 2.982 -14.921 1.00 90.38 84 PRO A O 1
ATOM 654 N N . ARG A 1 85 ? 2.885 2.378 -17.088 1.00 87.88 85 ARG A N 1
ATOM 655 C CA . ARG A 1 85 ? 1.688 3.114 -17.494 1.00 87.88 85 ARG A CA 1
ATOM 656 C C . ARG A 1 85 ? 0.453 2.629 -16.742 1.00 87.88 85 ARG A C 1
ATOM 658 O O . ARG A 1 85 ? -0.262 3.455 -16.187 1.00 87.88 85 ARG A O 1
ATOM 665 N N . ASP A 1 86 ? 0.227 1.323 -16.716 1.00 91.31 86 ASP A N 1
ATOM 666 C CA . ASP A 1 86 ? -0.958 0.735 -16.092 1.00 91.31 86 ASP A CA 1
ATOM 667 C C . ASP A 1 86 ? -0.908 0.875 -14.571 1.00 91.31 86 ASP A C 1
ATOM 669 O O . ASP A 1 86 ? -1.933 1.115 -13.940 1.00 91.31 86 ASP A O 1
ATOM 673 N N . LEU A 1 87 ? 0.289 0.794 -13.981 1.00 92.31 87 LEU A N 1
ATOM 674 C CA . LEU A 1 87 ? 0.498 1.049 -12.559 1.00 92.31 87 LEU A CA 1
ATOM 675 C C . LEU A 1 87 ? 0.147 2.493 -12.187 1.00 92.31 87 LEU A C 1
ATOM 677 O O . LEU A 1 87 ? -0.644 2.714 -11.276 1.00 92.31 87 LEU A O 1
ATOM 681 N N . VAL A 1 88 ? 0.690 3.473 -12.916 1.00 90.75 88 VAL A N 1
ATOM 682 C CA . VAL A 1 88 ? 0.417 4.896 -12.665 1.00 90.75 88 VAL A CA 1
ATOM 683 C C . VAL A 1 88 ? -1.057 5.220 -12.892 1.00 90.75 88 VAL A C 1
ATOM 685 O O . VAL A 1 88 ? -1.648 5.920 -12.075 1.00 90.75 88 VAL A O 1
ATOM 688 N N . LEU A 1 89 ? -1.663 4.703 -13.966 1.00 90.94 89 LEU A N 1
ATOM 689 C CA . LEU A 1 89 ? -3.091 4.892 -14.227 1.00 90.94 89 LEU A CA 1
ATOM 690 C C . LEU A 1 89 ? -3.940 4.290 -13.108 1.00 90.94 89 LEU A C 1
ATOM 692 O O . LEU A 1 89 ? -4.811 4.984 -12.596 1.00 90.94 89 LEU A O 1
ATOM 696 N N . GLY A 1 90 ? -3.642 3.058 -12.685 1.00 92.94 90 GLY A N 1
ATOM 697 C CA . GLY A 1 90 ? -4.320 2.407 -11.566 1.00 92.94 90 GLY A CA 1
ATOM 698 C C . GLY A 1 90 ? -4.239 3.242 -10.293 1.00 92.94 90 GLY A C 1
ATOM 699 O O . GLY A 1 90 ? -5.268 3.535 -9.693 1.00 92.94 90 GLY A O 1
ATOM 700 N N . MET A 1 91 ? -3.036 3.704 -9.934 1.00 92.69 91 MET A N 1
ATOM 701 C CA . MET A 1 91 ? -2.822 4.538 -8.747 1.00 92.69 91 MET A CA 1
ATOM 702 C C . MET A 1 91 ? -3.582 5.870 -8.812 1.00 92.69 91 MET A C 1
ATOM 704 O O . MET A 1 91 ? -4.068 6.347 -7.794 1.00 92.69 91 MET A O 1
ATOM 708 N N . GLN A 1 92 ? -3.684 6.482 -9.993 1.00 90.69 92 GLN A N 1
ATOM 709 C CA . GLN A 1 92 ? -4.400 7.749 -10.173 1.00 90.69 92 GLN A CA 1
ATOM 710 C C . GLN A 1 92 ? -5.923 7.574 -10.206 1.00 90.69 92 GLN A C 1
ATOM 712 O O . GLN A 1 92 ? -6.645 8.503 -9.849 1.00 90.69 92 GLN A O 1
ATOM 717 N N . SER A 1 93 ? -6.412 6.420 -10.667 1.00 92.38 93 SER A N 1
ATOM 718 C CA . SER A 1 93 ? -7.846 6.149 -10.813 1.00 92.38 93 SER A CA 1
ATOM 719 C C . SER A 1 93 ? -8.498 5.555 -9.570 1.00 92.38 93 SER A C 1
ATOM 721 O O . SER A 1 93 ? -9.691 5.765 -9.369 1.00 92.38 93 SER A O 1
ATOM 723 N N . ASP A 1 94 ? -7.742 4.805 -8.766 1.00 94.50 94 ASP A N 1
ATOM 724 C CA . ASP A 1 94 ? -8.253 4.066 -7.613 1.00 94.50 94 ASP A CA 1
ATOM 725 C C . ASP A 1 94 ? -7.465 4.470 -6.355 1.00 94.50 94 ASP A C 1
ATOM 727 O O . ASP A 1 94 ? -6.263 4.181 -6.269 1.00 94.50 94 ASP A O 1
ATOM 731 N N . PRO A 1 95 ? -8.083 5.191 -5.398 1.00 94.94 95 PRO A N 1
ATOM 732 C CA . PRO A 1 95 ? -7.405 5.594 -4.176 1.00 94.94 95 PRO A CA 1
ATOM 733 C C . PRO A 1 95 ? -7.020 4.372 -3.338 1.00 94.94 95 PRO A C 1
ATOM 735 O O . PRO A 1 95 ? -7.663 3.324 -3.368 1.00 94.94 95 PRO A O 1
ATOM 738 N N . LEU A 1 96 ? -5.979 4.517 -2.523 1.00 96.56 96 LEU A N 1
ATOM 739 C CA . LEU A 1 96 ? -5.628 3.488 -1.554 1.00 96.56 96 LEU A CA 1
ATOM 740 C C . LEU A 1 96 ? -6.712 3.447 -0.476 1.00 96.56 96 LEU A C 1
ATOM 742 O O . LEU A 1 96 ? -6.874 4.411 0.276 1.00 96.56 96 LEU A O 1
ATOM 746 N N . ARG A 1 97 ? -7.439 2.335 -0.379 1.00 97.31 97 ARG A N 1
ATOM 747 C CA . ARG A 1 97 ? -8.487 2.169 0.634 1.00 97.31 97 ARG A CA 1
ATOM 748 C C . ARG A 1 97 ? -7.930 1.432 1.837 1.00 97.31 97 ARG A C 1
ATOM 750 O O . ARG A 1 97 ? -7.346 0.356 1.700 1.00 97.31 97 ARG A O 1
ATOM 757 N N . VAL A 1 98 ? -8.123 2.010 3.012 1.00 97.75 98 VAL A N 1
ATOM 758 C CA . VAL A 1 98 ? -7.670 1.469 4.293 1.00 97.75 98 VAL A CA 1
ATOM 759 C C . VAL A 1 98 ? -8.884 1.340 5.190 1.00 97.75 98 VAL A C 1
ATOM 761 O O . VAL A 1 98 ? -9.541 2.336 5.468 1.00 97.75 98 VAL A O 1
ATOM 764 N N . GLY A 1 99 ? -9.183 0.135 5.659 1.00 97.12 99 GLY A N 1
ATOM 765 C CA . GLY A 1 99 ? -10.293 -0.100 6.574 1.00 97.12 99 GLY A CA 1
ATOM 766 C C . GLY A 1 99 ? -9.857 -0.844 7.826 1.00 97.12 99 GLY A C 1
ATOM 767 O O . GLY A 1 99 ? -8.963 -1.690 7.794 1.00 97.12 99 GLY A O 1
ATOM 768 N N . VAL A 1 100 ? -10.510 -0.517 8.932 1.00 96.50 100 VAL A N 1
ATOM 769 C CA . VAL A 1 100 ? -10.374 -1.171 10.230 1.00 96.50 100 VAL A CA 1
ATOM 770 C C . VAL A 1 100 ? -11.540 -2.127 10.397 1.00 96.50 100 VAL A C 1
ATOM 772 O O . VAL A 1 100 ? -12.697 -1.720 10.301 1.00 96.50 100 VAL A O 1
ATOM 775 N N . PHE A 1 101 ? -11.236 -3.392 10.651 1.00 95.62 101 PHE A N 1
ATOM 776 C CA . PHE A 1 101 ? -12.220 -4.459 10.746 1.00 95.62 101 PHE A CA 1
ATOM 777 C C . PHE A 1 101 ? -12.038 -5.224 12.040 1.00 95.62 101 PHE A C 1
ATOM 779 O O . PHE A 1 101 ? -10.925 -5.382 12.541 1.00 95.62 101 PHE A O 1
ATOM 786 N N . CYS A 1 102 ? -13.139 -5.775 12.515 1.00 93.19 102 CYS A N 1
ATOM 787 C CA . CYS A 1 102 ? -13.099 -6.916 13.397 1.00 93.19 102 CYS A CA 1
ATOM 788 C C . CYS A 1 102 ? -12.682 -8.170 12.621 1.00 93.19 102 CYS A C 1
ATOM 790 O O . CYS A 1 102 ? -13.021 -8.340 11.447 1.00 93.19 102 CYS A O 1
ATOM 792 N N . THR A 1 103 ? -11.906 -9.047 13.253 1.00 90.38 103 THR A N 1
ATOM 793 C CA . THR A 1 103 ? -11.490 -10.308 12.625 1.00 90.38 103 THR A CA 1
ATOM 794 C C . THR A 1 103 ? -12.725 -11.123 12.235 1.00 90.38 103 THR A C 1
ATOM 796 O O . THR A 1 103 ? -13.574 -11.398 13.076 1.00 90.38 103 THR A O 1
ATOM 799 N N . GLY A 1 104 ? -12.814 -11.518 10.962 1.00 86.56 104 GLY A N 1
ATOM 800 C CA . GLY A 1 104 ? -13.970 -12.233 10.406 1.00 86.56 104 GLY A CA 1
ATOM 801 C C . GLY A 1 104 ? -15.047 -11.337 9.784 1.00 86.56 104 GLY A C 1
ATOM 802 O O . GLY A 1 104 ? -15.873 -11.839 9.022 1.00 86.56 104 GLY A O 1
ATOM 803 N N . ASP A 1 105 ? -14.999 -10.023 10.009 1.00 90.69 105 ASP A N 1
ATOM 804 C CA . ASP A 1 105 ? -16.012 -9.110 9.486 1.00 90.69 105 ASP A CA 1
ATOM 805 C C . ASP A 1 105 ? -15.772 -8.727 8.023 1.00 90.69 105 ASP A C 1
ATOM 807 O O . ASP A 1 105 ? -14.641 -8.592 7.529 1.00 90.69 105 ASP A O 1
ATOM 811 N N . THR A 1 106 ? -16.886 -8.496 7.330 1.00 90.44 106 THR A N 1
ATOM 812 C CA . THR A 1 106 ? -16.923 -8.024 5.941 1.00 90.44 106 THR A CA 1
ATOM 813 C C . THR A 1 106 ? -17.087 -6.514 5.822 1.00 90.44 106 THR A C 1
ATOM 815 O O . THR A 1 106 ? -16.777 -5.968 4.766 1.00 90.44 106 THR A O 1
ATOM 818 N N . TYR A 1 107 ? -17.557 -5.836 6.873 1.00 91.00 107 TYR A N 1
ATOM 819 C CA . TYR A 1 107 ? -17.811 -4.394 6.872 1.00 91.00 107 TYR A CA 1
ATOM 820 C C . TYR A 1 107 ? -16.825 -3.661 7.790 1.00 91.00 107 TYR A C 1
ATOM 822 O O . TYR A 1 107 ? -16.568 -4.140 8.895 1.00 91.00 107 TYR A O 1
ATOM 830 N N . PRO A 1 108 ? -16.253 -2.524 7.350 1.00 94.50 108 PRO A N 1
ATOM 831 C CA . PRO A 1 108 ? -15.314 -1.774 8.167 1.00 94.50 108 PRO A CA 1
ATOM 832 C C . PRO A 1 108 ? -16.039 -1.040 9.298 1.00 94.50 108 PRO A C 1
ATOM 834 O O . PRO A 1 108 ? -17.102 -0.452 9.102 1.00 94.50 108 PRO A O 1
ATOM 837 N N . ILE A 1 109 ? -15.409 -1.010 10.469 1.00 94.12 109 ILE A N 1
ATOM 838 C CA . ILE A 1 109 ? -15.795 -0.145 11.593 1.00 94.12 109 ILE A CA 1
ATOM 839 C C . ILE A 1 109 ? -15.499 1.313 11.238 1.00 94.12 109 ILE A C 1
ATOM 841 O O . ILE A 1 109 ? -16.278 2.216 11.544 1.00 94.12 109 ILE A O 1
ATOM 845 N N . ALA A 1 110 ? -14.349 1.526 10.599 1.00 95.69 110 ALA A N 1
ATOM 846 C CA . ALA A 1 110 ? -13.931 2.810 10.077 1.00 95.69 110 ALA A CA 1
ATOM 847 C C . ALA A 1 110 ? -13.021 2.617 8.860 1.00 95.69 110 ALA A C 1
ATOM 849 O O . ALA A 1 110 ? -12.257 1.653 8.802 1.00 95.69 110 ALA A O 1
ATOM 850 N N . GLU A 1 111 ? -13.076 3.533 7.903 1.00 97.19 111 GLU A N 1
ATOM 851 C CA . GLU A 1 111 ? -12.273 3.496 6.686 1.00 97.19 111 GLU A CA 1
ATOM 852 C C . GLU A 1 111 ? -11.702 4.868 6.313 1.00 97.19 111 GLU A C 1
ATOM 854 O O . GLU A 1 111 ? -12.088 5.909 6.847 1.00 97.19 111 GLU A O 1
ATOM 859 N N . SER A 1 112 ? -10.716 4.853 5.425 1.00 97.56 112 SER A N 1
ATOM 860 C CA . SER A 1 112 ? -10.094 6.025 4.827 1.00 97.56 112 SER A CA 1
ATOM 861 C C . SER A 1 112 ? -9.773 5.727 3.369 1.00 97.56 112 SER A C 1
ATOM 863 O O . SER A 1 112 ? -9.304 4.635 3.037 1.00 97.56 112 SER A O 1
ATOM 865 N N . GLU A 1 113 ? -9.989 6.716 2.511 1.00 96.44 113 GLU A N 1
ATOM 866 C CA . GLU A 1 113 ? -9.536 6.696 1.126 1.00 96.44 113 GLU A CA 1
ATOM 867 C C . GLU A 1 113 ? -8.396 7.694 0.981 1.00 96.44 113 GLU A C 1
ATOM 869 O O . GLU A 1 113 ? -8.545 8.883 1.270 1.00 96.44 113 GLU A O 1
ATOM 874 N N . VAL A 1 114 ? -7.238 7.205 0.552 1.00 95.38 114 VAL A N 1
ATOM 875 C CA . VAL A 1 114 ? -6.032 8.011 0.408 1.00 95.38 114 VAL A CA 1
ATOM 876 C C . VAL A 1 114 ? -5.729 8.174 -1.079 1.00 95.38 114 VAL A C 1
ATOM 878 O O . VAL A 1 114 ? -5.284 7.217 -1.722 1.00 95.38 114 VAL A O 1
ATOM 881 N N . PRO A 1 115 ? -5.950 9.371 -1.653 1.00 92.81 115 PRO A N 1
ATOM 882 C CA . PRO A 1 115 ? -5.609 9.634 -3.040 1.00 92.81 115 PRO A CA 1
ATOM 883 C C . PRO A 1 115 ? -4.112 9.441 -3.261 1.00 92.81 115 PRO A C 1
ATOM 885 O O . PRO A 1 115 ? -3.281 10.067 -2.596 1.00 92.81 115 PRO A O 1
ATOM 888 N N . MET A 1 116 ? -3.762 8.593 -4.220 1.00 89.06 116 MET A N 1
ATOM 889 C CA . MET A 1 116 ? -2.376 8.416 -4.620 1.00 89.06 116 MET A CA 1
ATOM 890 C C . MET A 1 116 ? -2.079 9.385 -5.758 1.00 89.06 116 MET A C 1
ATOM 892 O O . MET A 1 116 ? -2.697 9.360 -6.818 1.00 89.06 116 MET A O 1
ATOM 896 N N . SER A 1 117 ? -1.132 10.283 -5.517 1.00 79.38 117 SER A N 1
ATOM 897 C CA . SER A 1 117 ? -0.675 11.250 -6.513 1.00 79.38 117 SER A CA 1
ATOM 898 C C . SER A 1 117 ? 0.767 10.963 -6.898 1.00 79.38 117 SER A C 1
ATOM 900 O O . SER A 1 117 ? 1.514 10.366 -6.126 1.00 79.38 117 SER A O 1
ATOM 902 N N . GLY A 1 118 ? 1.163 11.394 -8.093 1.00 76.25 118 GLY A N 1
ATOM 903 C CA . GLY A 1 118 ? 2.535 11.283 -8.573 1.00 76.25 118 GLY A CA 1
ATOM 904 C C . GLY A 1 118 ? 2.651 10.589 -9.924 1.00 76.25 118 GLY A C 1
ATOM 905 O O . GLY A 1 118 ? 1.670 10.162 -10.537 1.00 76.25 118 GLY A O 1
ATOM 906 N N . CYS A 1 119 ? 3.891 10.513 -10.393 1.00 76.19 119 CYS A N 1
ATOM 907 C CA . CYS A 1 119 ? 4.274 9.786 -11.590 1.00 76.19 119 CYS A CA 1
ATOM 908 C C . CYS A 1 119 ? 5.513 8.938 -11.273 1.00 76.19 119 CYS A C 1
ATOM 910 O O . CYS A 1 119 ? 6.378 9.366 -10.513 1.00 76.19 119 CYS A O 1
ATOM 912 N N . LEU A 1 120 ? 5.596 7.730 -11.836 1.00 76.06 120 LEU A N 1
ATOM 913 C CA . LEU A 1 120 ? 6.740 6.824 -11.647 1.00 76.06 120 LEU A CA 1
ATOM 914 C C . LEU A 1 120 ? 7.791 6.988 -12.759 1.00 76.06 120 LEU A C 1
ATOM 916 O O . LEU A 1 120 ? 8.621 6.113 -12.973 1.00 76.06 120 LEU A O 1
ATOM 920 N N . CYS A 1 121 ? 7.738 8.090 -13.507 1.00 72.38 121 CYS A N 1
ATOM 921 C CA . CYS A 1 121 ? 8.505 8.285 -14.737 1.00 72.38 121 CYS A CA 1
ATOM 922 C C . CYS A 1 121 ? 10.010 8.304 -14.475 1.00 72.38 121 CYS A C 1
ATOM 924 O O . CYS A 1 121 ? 10.748 7.577 -15.134 1.00 72.38 121 CYS A O 1
ATOM 926 N N . ASP A 1 122 ? 10.432 9.059 -13.461 1.00 74.50 122 ASP A N 1
ATOM 927 C CA . ASP A 1 122 ? 11.831 9.120 -13.035 1.00 74.50 122 ASP A CA 1
ATOM 928 C C . ASP A 1 122 ? 12.308 7.756 -12.537 1.00 74.50 122 ASP A C 1
ATOM 930 O O . ASP A 1 122 ? 13.432 7.344 -12.812 1.00 74.50 122 ASP A O 1
ATOM 934 N N . GLN A 1 123 ? 11.425 7.015 -11.858 1.00 76.88 123 GLN A N 1
ATOM 935 C CA . GLN A 1 123 ? 11.773 5.709 -11.312 1.00 76.88 123 GLN A CA 1
ATOM 936 C C . GLN A 1 123 ? 12.029 4.684 -12.409 1.00 76.88 123 GLN A C 1
ATOM 938 O O . GLN A 1 123 ? 13.018 3.957 -12.387 1.00 76.88 123 GLN A O 1
ATOM 943 N N . VAL A 1 124 ? 11.152 4.658 -13.402 1.00 77.25 124 VAL A N 1
ATOM 944 C CA . VAL A 1 124 ? 11.272 3.752 -14.543 1.00 77.25 124 VAL A CA 1
ATOM 945 C C . VAL A 1 124 ? 12.483 4.130 -15.388 1.00 77.25 124 VAL A C 1
ATOM 947 O O . VAL A 1 124 ? 13.258 3.258 -1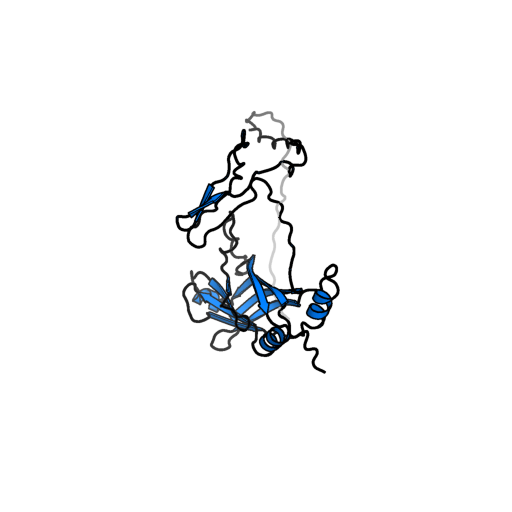5.766 1.00 77.25 124 VAL A O 1
ATOM 950 N N . ALA A 1 125 ? 12.675 5.423 -15.661 1.00 75.25 125 ALA A N 1
ATOM 951 C CA . ALA A 1 125 ? 13.789 5.895 -16.472 1.00 75.25 125 ALA A CA 1
ATOM 952 C C . ALA A 1 125 ? 15.145 5.580 -15.826 1.00 75.25 125 ALA A C 1
ATOM 954 O O . ALA A 1 125 ? 16.041 5.103 -16.518 1.00 75.25 125 ALA A O 1
ATOM 955 N N . ME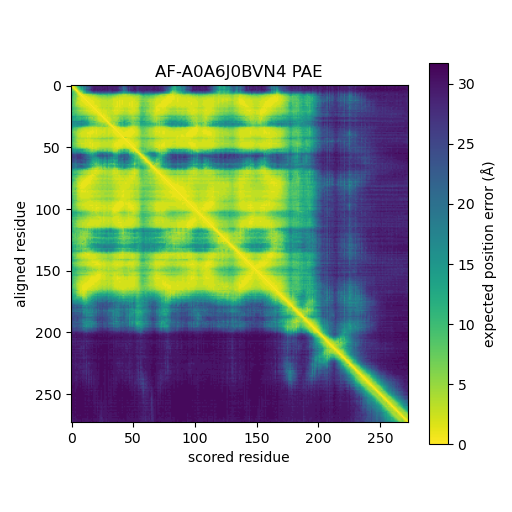T A 1 126 ? 15.304 5.805 -14.521 1.00 75.25 126 MET A N 1
ATOM 956 C CA . MET A 1 126 ? 16.559 5.498 -13.830 1.00 75.25 126 MET A CA 1
ATOM 957 C C . MET A 1 126 ? 16.787 3.991 -13.708 1.00 75.25 126 MET A C 1
ATOM 959 O O . MET A 1 126 ? 17.851 3.521 -14.091 1.00 75.25 126 MET A O 1
ATOM 963 N N . ALA A 1 127 ? 15.777 3.214 -13.300 1.00 77.56 127 ALA A N 1
ATOM 964 C CA . ALA A 1 127 ? 15.922 1.763 -13.146 1.00 77.56 127 ALA A CA 1
ATOM 965 C C . ALA A 1 127 ? 16.291 1.037 -14.457 1.00 77.56 127 ALA A C 1
ATOM 967 O O . ALA A 1 127 ? 16.869 -0.046 -14.419 1.00 77.56 127 ALA A O 1
ATOM 968 N N . MET A 1 128 ? 15.960 1.614 -15.619 1.00 74.62 128 MET A N 1
ATOM 969 C CA . MET A 1 128 ? 16.339 1.061 -16.923 1.00 74.62 128 MET A CA 1
ATOM 970 C C . MET A 1 128 ? 17.736 1.476 -17.402 1.00 74.62 128 MET A C 1
ATOM 972 O O . MET A 1 128 ? 18.329 0.741 -18.189 1.00 74.62 128 MET A O 1
ATOM 976 N N . ASN A 1 129 ? 18.234 2.646 -16.994 1.00 77.62 129 ASN A N 1
ATOM 977 C CA . ASN A 1 129 ? 19.457 3.233 -17.554 1.00 77.62 129 ASN A CA 1
ATOM 978 C C . ASN A 1 129 ? 20.662 3.166 -16.606 1.00 77.62 129 ASN A C 1
ATOM 980 O O . ASN A 1 129 ? 21.793 3.174 -17.086 1.00 77.62 129 ASN A O 1
ATOM 984 N N . ASP A 1 130 ? 20.434 3.104 -15.294 1.00 76.81 130 ASP A N 1
ATOM 985 C CA . ASP A 1 130 ? 21.480 3.091 -14.271 1.00 76.81 130 ASP A CA 1
ATOM 986 C C . ASP A 1 130 ? 21.107 2.108 -13.142 1.00 76.81 130 ASP A C 1
ATOM 988 O O . ASP A 1 130 ? 20.457 2.489 -12.164 1.00 76.81 130 ASP A O 1
ATOM 992 N N . PRO A 1 131 ? 21.455 0.814 -13.284 1.00 68.88 131 PRO A N 1
ATOM 993 C CA . PRO A 1 131 ? 21.129 -0.195 -12.278 1.00 68.88 131 PRO A CA 1
ATOM 994 C C . PRO A 1 131 ? 21.909 -0.004 -10.968 1.00 68.88 131 PRO A C 1
ATOM 996 O O . PRO A 1 131 ? 21.454 -0.482 -9.927 1.00 68.88 131 PRO A O 1
ATOM 999 N N . ASP A 1 132 ? 23.045 0.699 -11.002 1.00 75.00 132 ASP A N 1
ATOM 1000 C CA . ASP A 1 132 ? 23.872 0.967 -9.822 1.00 75.00 132 ASP A CA 1
ATOM 1001 C C . ASP A 1 132 ? 23.304 2.127 -8.985 1.00 75.00 132 ASP A C 1
ATOM 1003 O O . ASP A 1 132 ? 23.497 2.174 -7.766 1.00 75.00 132 ASP A O 1
ATOM 1007 N N . HIS A 1 133 ? 22.535 3.026 -9.608 1.00 76.56 133 HIS A N 1
ATOM 1008 C CA . HIS A 1 133 ? 21.890 4.165 -8.953 1.00 76.56 133 HIS A CA 1
ATOM 1009 C C . HIS A 1 133 ? 20.370 4.124 -9.125 1.00 76.56 133 HIS A C 1
ATOM 1011 O O . HIS A 1 133 ? 19.762 4.917 -9.849 1.00 76.56 133 HIS A O 1
ATOM 1017 N N . LEU A 1 134 ? 19.737 3.204 -8.392 1.00 72.06 134 LEU A N 1
ATOM 1018 C CA . LEU A 1 134 ? 18.283 3.094 -8.367 1.00 72.06 134 LEU A CA 1
ATOM 1019 C C . LEU A 1 134 ? 17.613 4.401 -7.897 1.00 72.06 134 LEU A C 1
ATOM 1021 O O . LEU A 1 134 ? 18.106 5.088 -6.995 1.00 72.06 134 LEU A O 1
ATOM 1025 N N . PRO A 1 135 ? 16.445 4.734 -8.467 1.00 78.06 135 PRO A N 1
ATOM 1026 C CA . PRO A 1 135 ? 15.693 5.920 -8.092 1.00 78.06 135 PRO A CA 1
ATOM 1027 C C . PRO A 1 135 ? 15.198 5.849 -6.648 1.00 78.06 135 PRO A C 1
ATOM 1029 O O . PRO A 1 135 ? 14.958 4.775 -6.088 1.00 78.06 135 PRO A O 1
ATOM 1032 N N . LYS A 1 136 ? 14.908 7.019 -6.071 1.00 84.44 136 LYS A N 1
ATOM 1033 C CA . LYS A 1 136 ? 14.190 7.072 -4.798 1.00 84.44 136 LYS A CA 1
ATOM 1034 C C . LYS A 1 136 ? 12.810 6.398 -4.951 1.00 84.44 136 LYS A C 1
ATOM 1036 O O . LYS A 1 136 ? 12.067 6.773 -5.865 1.00 84.44 136 LYS A O 1
ATOM 1041 N N . PRO A 1 137 ? 12.444 5.459 -4.058 1.00 90.00 137 PRO A N 1
ATOM 1042 C CA . PRO A 1 137 ? 11.132 4.824 -4.073 1.00 90.00 137 PRO A CA 1
ATOM 1043 C C . PRO A 1 137 ? 9.993 5.837 -3.977 1.00 90.00 137 PRO A C 1
ATOM 1045 O O . PRO A 1 137 ? 10.138 6.907 -3.377 1.00 90.00 137 PRO A O 1
ATOM 1048 N N . TYR A 1 138 ? 8.834 5.474 -4.520 1.00 91.88 138 TYR A N 1
ATOM 1049 C CA . TYR A 1 138 ? 7.605 6.210 -4.265 1.00 91.88 138 TYR A CA 1
ATOM 1050 C C . TYR A 1 138 ? 7.181 5.927 -2.828 1.00 91.88 138 TYR A C 1
ATOM 1052 O O . TYR A 1 138 ? 7.057 4.768 -2.439 1.00 91.88 138 TYR A O 1
ATOM 1060 N N . THR A 1 139 ? 6.984 6.974 -2.032 1.00 92.81 139 THR A N 1
ATOM 1061 C CA . THR A 1 139 ? 6.635 6.838 -0.616 1.00 92.81 139 THR A CA 1
ATOM 1062 C C . THR A 1 139 ? 5.401 7.657 -0.290 1.00 92.81 139 THR A C 1
ATOM 1064 O O . THR A 1 139 ? 5.388 8.866 -0.527 1.00 92.81 139 THR A O 1
ATOM 1067 N N . LEU A 1 140 ? 4.412 7.017 0.322 1.00 93.75 140 LEU A N 1
ATOM 1068 C CA . LEU A 1 140 ? 3.235 7.643 0.904 1.00 93.75 140 LEU A CA 1
ATOM 1069 C C . LEU A 1 140 ? 3.237 7.322 2.398 1.00 93.75 140 LEU A C 1
ATOM 1071 O O . LEU A 1 140 ? 2.955 6.200 2.802 1.00 93.75 140 LEU A O 1
ATOM 1075 N N . LYS A 1 141 ? 3.570 8.321 3.214 1.00 94.31 141 LYS A N 1
ATOM 1076 C CA . LYS A 1 141 ? 3.698 8.174 4.663 1.00 94.31 141 LYS A CA 1
ATOM 1077 C C . LYS A 1 141 ? 2.869 9.228 5.370 1.00 94.31 141 LYS A C 1
ATOM 1079 O O . LYS A 1 141 ? 2.984 10.411 5.053 1.00 94.31 141 LYS A O 1
ATOM 1084 N N . GLY A 1 142 ? 2.084 8.820 6.357 1.00 93.75 142 GLY A N 1
ATOM 1085 C CA . GLY A 1 142 ? 1.308 9.766 7.146 1.00 93.75 142 GLY A CA 1
ATOM 1086 C C . GLY A 1 142 ? 0.341 9.121 8.124 1.00 93.75 142 GLY A C 1
ATOM 1087 O O . GLY A 1 142 ? 0.170 7.904 8.159 1.00 93.75 142 GLY A O 1
ATOM 1088 N N . GLY A 1 143 ? -0.284 9.978 8.930 1.00 95.25 143 GLY A N 1
ATOM 1089 C CA . GLY A 1 143 ? -1.474 9.637 9.699 1.00 95.25 143 GLY A CA 1
ATOM 1090 C C . GLY A 1 143 ? -2.716 9.998 8.894 1.00 95.25 143 GLY A C 1
ATOM 1091 O O . GLY A 1 143 ? -2.894 11.161 8.537 1.00 95.25 143 GLY A O 1
ATOM 1092 N N . PHE A 1 144 ? -3.564 9.016 8.619 1.00 96.81 144 PHE A N 1
ATOM 1093 C CA . PHE A 1 144 ? -4.782 9.172 7.832 1.00 96.81 144 PHE A CA 1
ATOM 1094 C C . PHE A 1 144 ? -5.998 9.154 8.746 1.00 96.81 144 PHE A C 1
ATOM 1096 O O . PHE A 1 144 ? -6.096 8.304 9.631 1.00 96.81 144 PHE A O 1
ATOM 1103 N N . HIS A 1 145 ? -6.910 10.104 8.553 1.00 97.25 145 HIS A N 1
ATOM 1104 C CA . HIS A 1 145 ? -8.151 10.166 9.316 1.00 97.25 145 HIS A CA 1
ATOM 1105 C C . HIS A 1 145 ? -9.116 9.079 8.852 1.00 97.25 145 HIS A C 1
ATOM 1107 O O . HIS A 1 145 ? -9.309 8.879 7.652 1.00 97.25 145 HIS A O 1
ATOM 1113 N N . LEU A 1 146 ? -9.718 8.402 9.822 1.00 97.38 146 LEU A N 1
ATOM 1114 C CA . LEU A 1 146 ? -10.703 7.354 9.611 1.00 97.38 146 LEU A CA 1
ATOM 1115 C C . LEU A 1 146 ? -12.105 7.917 9.837 1.00 97.38 146 LEU A C 1
ATOM 1117 O O . LEU A 1 146 ? -12.322 8.692 10.776 1.00 97.38 146 LEU A O 1
ATOM 1121 N N . GLN A 1 147 ? -13.052 7.494 9.011 1.00 97.06 147 GLN A N 1
ATOM 1122 C CA . GLN A 1 147 ? -14.473 7.807 9.129 1.00 97.06 147 GLN A CA 1
ATOM 1123 C C . GLN A 1 147 ? -15.273 6.515 9.267 1.00 97.06 147 GLN A C 1
ATOM 1125 O O . GLN A 1 147 ? -14.883 5.492 8.713 1.00 97.06 147 GLN A O 1
ATOM 1130 N N . ASP A 1 148 ? -16.369 6.539 10.019 1.00 94.06 148 ASP A N 1
ATOM 1131 C CA . ASP A 1 148 ? -17.305 5.412 10.022 1.00 94.06 148 ASP A CA 1
ATOM 1132 C C . ASP A 1 148 ? -18.151 5.397 8.737 1.00 94.06 148 ASP A C 1
ATOM 1134 O O . ASP A 1 148 ? -18.164 6.385 7.997 1.00 94.06 148 ASP A O 1
ATOM 1138 N N . PRO A 1 149 ? -18.910 4.319 8.471 1.00 90.19 149 PRO A N 1
ATOM 1139 C CA . PRO A 1 149 ? -19.827 4.276 7.329 1.00 90.19 149 PRO A CA 1
ATOM 1140 C C . PRO A 1 149 ? -20.895 5.387 7.319 1.00 90.19 149 PRO A C 1
ATOM 1142 O O . PRO A 1 149 ? -21.538 5.612 6.297 1.00 90.19 149 PRO A O 1
ATOM 1145 N N . GLY A 1 150 ? -21.108 6.076 8.445 1.00 91.00 150 GLY A N 1
ATOM 1146 C CA . GLY A 1 150 ? -21.979 7.247 8.552 1.00 91.00 150 GLY A CA 1
ATOM 1147 C C . GLY A 1 150 ? -21.284 8.577 8.231 1.00 91.00 150 GLY A C 1
ATOM 1148 O O . GLY A 1 150 ? -21.929 9.619 8.316 1.00 91.00 150 GLY A O 1
ATOM 1149 N N . GLY A 1 151 ? -19.994 8.563 7.879 1.00 92.31 151 GLY A N 1
ATOM 1150 C CA . GLY A 1 151 ? -19.185 9.748 7.585 1.00 92.31 151 GLY A CA 1
ATOM 1151 C C . GLY A 1 151 ? -18.655 10.479 8.823 1.00 92.31 151 GLY A C 1
ATOM 1152 O O . GLY A 1 151 ? -18.105 11.575 8.699 1.00 92.31 151 GLY A O 1
ATOM 1153 N N . ASN A 1 152 ? -18.801 9.914 10.025 1.00 94.56 152 ASN A N 1
ATOM 1154 C CA . ASN A 1 152 ? -18.350 10.563 11.254 1.00 94.56 152 ASN A CA 1
ATOM 1155 C C . ASN A 1 152 ? -16.873 10.251 11.536 1.00 94.56 152 ASN A C 1
ATOM 1157 O O . ASN A 1 152 ? -16.451 9.097 11.392 1.00 94.56 152 ASN A O 1
ATOM 1161 N N . PRO A 1 153 ? -16.082 11.233 12.011 1.00 95.06 153 PRO A N 1
ATOM 1162 C CA . PRO A 1 153 ? -14.703 11.001 12.427 1.00 95.06 153 PRO A CA 1
ATOM 1163 C C . PRO A 1 153 ? -14.613 9.879 13.465 1.00 95.06 153 PRO A C 1
ATOM 1165 O O . PRO A 1 153 ? -15.242 9.944 14.517 1.00 95.06 153 PRO A O 1
ATOM 1168 N N . SER A 1 154 ? -13.818 8.856 13.166 1.00 94.94 154 SER A N 1
ATOM 1169 C CA . SER A 1 154 ? -13.731 7.627 13.965 1.00 94.94 154 SER A CA 1
ATOM 1170 C C . SER A 1 154 ? -12.322 7.304 14.447 1.00 94.94 154 SER A C 1
ATOM 1172 O O . SER A 1 154 ? -12.143 6.394 15.255 1.00 94.94 154 SER A O 1
ATOM 1174 N N . GLY A 1 155 ? -11.316 8.063 14.006 1.00 95.12 155 GLY A N 1
ATOM 1175 C CA . GLY A 1 155 ? -9.948 7.883 14.468 1.00 95.12 155 GLY A CA 1
ATOM 1176 C C . GLY A 1 155 ? -8.884 8.314 13.468 1.00 95.12 155 GLY A C 1
ATOM 1177 O O . GLY A 1 155 ? -9.136 9.100 12.551 1.00 95.12 155 GLY A O 1
ATOM 1178 N N . SER A 1 156 ? -7.682 7.774 13.639 1.00 96.69 156 SER A N 1
ATOM 1179 C CA . SER A 1 156 ? -6.598 7.859 12.670 1.00 96.69 156 SER A CA 1
ATOM 1180 C C . SER A 1 156 ? -5.718 6.610 12.655 1.00 96.69 156 SER A C 1
ATOM 1182 O O . SER A 1 156 ? -5.551 5.929 13.667 1.00 96.69 156 SER A O 1
ATOM 1184 N N . VAL A 1 157 ? -5.126 6.321 11.498 1.00 96.75 157 VAL A N 1
ATOM 1185 C CA . VAL A 1 157 ? -4.169 5.226 11.293 1.00 96.75 157 VAL A CA 1
ATOM 1186 C C . VAL A 1 157 ? -2.873 5.767 10.704 1.00 96.75 157 VAL A C 1
ATOM 1188 O O . VAL A 1 157 ? -2.889 6.548 9.756 1.00 96.75 157 VAL A O 1
ATOM 1191 N N . SER A 1 158 ? -1.737 5.371 11.271 1.00 96.56 158 SER A N 1
ATOM 1192 C CA . SER A 1 158 ? -0.418 5.661 10.708 1.00 96.56 158 SER A CA 1
ATOM 1193 C C . SER A 1 158 ? -0.040 4.575 9.709 1.00 96.56 158 SER A C 1
ATOM 1195 O O . SER A 1 158 ? 0.060 3.405 10.088 1.00 96.56 158 SER A O 1
ATOM 1197 N N . LEU A 1 159 ? 0.182 4.963 8.457 1.00 96.62 159 LEU A N 1
ATOM 1198 C CA . LEU A 1 159 ? 0.538 4.063 7.365 1.00 96.62 159 LEU A CA 1
ATOM 1199 C C . LEU A 1 159 ? 1.764 4.601 6.615 1.00 96.62 159 LEU A C 1
ATOM 1201 O O . LEU A 1 159 ? 1.885 5.804 6.368 1.00 96.62 159 LEU A O 1
ATOM 1205 N N . ASP A 1 160 ? 2.666 3.693 6.256 1.00 96.38 160 ASP A N 1
ATOM 1206 C CA . ASP A 1 160 ? 3.829 3.934 5.405 1.00 96.38 160 ASP A CA 1
ATOM 1207 C C . ASP A 1 160 ? 3.785 2.942 4.235 1.00 96.38 160 ASP A C 1
ATOM 1209 O O . ASP A 1 160 ? 3.947 1.733 4.415 1.00 96.38 160 ASP A O 1
ATOM 1213 N N . LEU A 1 161 ? 3.488 3.456 3.045 1.00 96.12 161 LEU A N 1
ATOM 1214 C CA . LEU A 1 161 ? 3.521 2.728 1.786 1.00 96.12 161 LEU A CA 1
ATOM 1215 C C . LEU A 1 161 ? 4.801 3.100 1.048 1.00 96.12 161 LEU A C 1
ATOM 1217 O O . LEU A 1 161 ? 5.056 4.279 0.784 1.00 96.12 161 LEU A O 1
ATOM 1221 N N . ARG A 1 162 ? 5.566 2.088 0.642 1.00 95.50 162 ARG A N 1
ATOM 1222 C CA . ARG A 1 162 ? 6.752 2.244 -0.199 1.00 95.50 162 ARG A CA 1
ATOM 1223 C C . ARG A 1 162 ? 6.631 1.372 -1.441 1.00 95.50 162 ARG A C 1
ATOM 1225 O O . ARG A 1 162 ? 6.365 0.182 -1.346 1.00 95.50 162 ARG A O 1
ATOM 1232 N N . LEU A 1 163 ? 6.839 1.973 -2.605 1.00 94.50 163 LEU A N 1
ATOM 1233 C CA . LEU A 1 163 ? 6.831 1.303 -3.897 1.00 94.50 163 LEU A CA 1
ATOM 1234 C C . LEU A 1 163 ? 8.176 1.540 -4.587 1.00 94.50 163 LEU A C 1
ATOM 1236 O O . LEU A 1 163 ? 8.529 2.672 -4.923 1.00 94.50 163 LEU A O 1
ATOM 1240 N N . THR A 1 164 ? 8.929 0.463 -4.777 1.00 92.12 164 THR A N 1
ATOM 1241 C CA . THR A 1 164 ? 10.279 0.481 -5.356 1.00 92.12 164 THR A CA 1
ATOM 1242 C C . THR A 1 164 ? 10.260 -0.169 -6.733 1.00 92.12 164 THR A C 1
ATOM 1244 O O . THR A 1 164 ? 9.697 -1.249 -6.882 1.00 92.12 164 THR A O 1
ATOM 1247 N N . CYS A 1 165 ? 10.880 0.468 -7.729 1.00 90.81 165 CYS A N 1
ATOM 1248 C CA . CYS A 1 165 ? 11.057 -0.071 -9.080 1.00 90.81 165 CYS A CA 1
ATOM 1249 C C . CYS A 1 165 ? 12.468 -0.653 -9.222 1.00 90.81 165 CYS A C 1
ATOM 1251 O O . CYS A 1 165 ? 13.443 0.089 -9.123 1.00 90.81 165 CYS A O 1
ATOM 1253 N N . PHE A 1 166 ? 12.574 -1.957 -9.472 1.00 88.06 166 PHE A N 1
ATOM 1254 C CA . PHE A 1 166 ? 13.848 -2.662 -9.671 1.00 88.06 166 PHE A CA 1
ATOM 1255 C C . PHE A 1 166 ? 14.228 -2.838 -11.146 1.00 88.06 166 PHE A C 1
ATOM 1257 O O . PHE A 1 166 ? 15.245 -3.451 -11.454 1.00 88.06 166 PHE A O 1
ATOM 1264 N N . GLY A 1 167 ? 13.421 -2.325 -12.074 1.00 87.38 167 GLY A N 1
ATOM 1265 C CA . GLY A 1 167 ? 13.657 -2.520 -13.502 1.00 87.38 167 GLY A CA 1
ATOM 1266 C C . GLY A 1 167 ? 13.244 -3.924 -13.951 1.00 87.38 167 GLY A C 1
ATOM 1267 O O . GLY A 1 167 ? 12.238 -4.451 -13.491 1.00 87.38 167 GLY A O 1
ATOM 1268 N N . LYS A 1 168 ? 14.008 -4.557 -14.846 1.00 85.44 168 LYS A N 1
ATOM 1269 C CA . LYS A 1 168 ? 13.642 -5.866 -15.430 1.00 85.44 168 LYS A CA 1
ATOM 1270 C C . LYS A 1 168 ? 13.940 -7.061 -14.525 1.00 85.44 168 LYS A C 1
ATOM 1272 O O . LYS A 1 168 ? 13.280 -8.091 -14.626 1.00 85.44 168 LYS A O 1
ATOM 1277 N N . SER A 1 169 ? 14.956 -6.947 -13.678 1.00 82.12 169 SER A N 1
ATOM 1278 C CA . SER A 1 169 ? 15.436 -8.037 -12.833 1.00 82.12 169 SER A CA 1
ATOM 1279 C C . SER A 1 169 ? 16.200 -7.483 -11.643 1.00 82.12 169 SER A C 1
ATOM 1281 O O . SER A 1 169 ? 16.936 -6.512 -11.787 1.00 82.12 169 SER A O 1
ATOM 1283 N N . ILE A 1 170 ? 16.094 -8.159 -10.503 1.00 84.25 170 ILE A N 1
ATOM 1284 C CA . ILE A 1 170 ? 16.927 -7.907 -9.330 1.00 84.25 170 ILE A CA 1
ATOM 1285 C C . ILE A 1 170 ? 17.835 -9.114 -9.092 1.00 84.25 170 ILE A C 1
ATOM 1287 O O . ILE A 1 170 ? 17.374 -10.255 -9.110 1.00 84.25 170 ILE A O 1
ATOM 1291 N N . THR A 1 171 ? 19.120 -8.861 -8.850 1.00 79.56 171 THR A N 1
ATOM 1292 C CA . THR A 1 171 ? 20.064 -9.884 -8.387 1.00 79.56 171 THR A CA 1
ATOM 1293 C C . THR A 1 171 ? 20.317 -9.655 -6.906 1.00 79.56 171 THR A C 1
ATOM 1295 O O . THR A 1 171 ? 20.859 -8.624 -6.514 1.00 79.56 171 THR A O 1
ATOM 1298 N N . THR A 1 172 ? 19.918 -10.607 -6.065 1.00 74.44 172 THR A N 1
ATOM 1299 C CA . THR A 1 172 ? 20.172 -10.561 -4.621 1.00 74.44 172 THR A CA 1
ATOM 1300 C C . THR A 1 172 ? 21.063 -11.729 -4.229 1.00 74.44 172 THR A C 1
ATOM 1302 O O . THR A 1 172 ? 20.722 -12.889 -4.454 1.00 74.44 172 THR A O 1
ATOM 1305 N N . HIS A 1 173 ? 22.214 -11.426 -3.630 1.00 74.56 173 HIS A N 1
ATOM 1306 C CA . HIS A 1 173 ? 23.098 -12.438 -3.066 1.00 74.56 173 HIS A CA 1
ATOM 1307 C C . HIS A 1 173 ? 22.665 -12.732 -1.632 1.00 74.56 173 HIS A C 1
ATOM 1309 O O . HIS A 1 173 ? 22.773 -11.881 -0.752 1.00 74.56 173 HIS A O 1
ATOM 1315 N N . TYR A 1 174 ? 22.170 -13.943 -1.392 1.00 69.06 174 TYR A N 1
ATOM 1316 C CA . TYR A 1 174 ? 21.833 -14.396 -0.049 1.00 69.06 174 TYR A CA 1
ATOM 1317 C C . TYR A 1 174 ? 23.037 -15.095 0.577 1.00 69.06 174 TYR A C 1
ATOM 1319 O O . TYR A 1 174 ? 23.556 -16.064 0.022 1.00 69.06 174 TYR A O 1
ATOM 1327 N N . GLN A 1 175 ? 23.452 -14.638 1.758 1.00 68.19 175 GLN A N 1
ATOM 1328 C CA . GLN A 1 175 ? 24.378 -15.382 2.602 1.00 68.19 175 GLN A CA 1
ATOM 1329 C C . GLN A 1 175 ? 23.590 -16.095 3.698 1.00 68.19 175 GLN A C 1
ATOM 1331 O O . GLN A 1 175 ? 22.941 -15.476 4.538 1.00 68.19 175 GLN A O 1
ATOM 1336 N N . LEU A 1 176 ? 23.663 -17.422 3.690 1.00 65.44 176 LEU A N 1
ATOM 1337 C CA . LEU A 1 176 ? 23.046 -18.265 4.701 1.00 65.44 176 LEU A CA 1
ATOM 1338 C C . LEU A 1 176 ? 23.902 -18.237 5.975 1.00 65.44 176 LEU A C 1
ATOM 1340 O O . LEU A 1 176 ? 24.957 -18.870 6.023 1.00 65.44 176 LEU A O 1
ATOM 1344 N N . GLN A 1 177 ? 23.458 -17.526 7.014 1.00 67.06 177 GLN A N 1
ATOM 1345 C CA . GLN A 1 177 ? 24.115 -17.585 8.322 1.00 67.06 177 GLN A CA 1
ATOM 1346 C C . GLN A 1 177 ? 23.638 -18.814 9.116 1.00 67.06 177 GLN A C 1
ATOM 1348 O O . GLN A 1 177 ? 22.435 -19.103 9.141 1.00 67.06 177 GLN A O 1
ATOM 1353 N N . PRO A 1 178 ? 24.532 -19.548 9.802 1.00 64.69 178 PRO A N 1
ATOM 1354 C CA . PRO A 1 178 ? 24.127 -20.638 10.687 1.00 64.69 178 PRO A CA 1
ATOM 1355 C C . PRO A 1 178 ? 23.078 -20.173 11.713 1.00 64.69 178 PRO A C 1
ATOM 1357 O O . PRO A 1 178 ? 23.231 -19.114 12.312 1.00 64.69 178 PRO A O 1
ATOM 1360 N N . LYS A 1 179 ? 22.023 -20.974 11.934 1.00 65.19 179 LYS A N 1
ATOM 1361 C CA . LYS A 1 179 ? 20.934 -20.726 12.912 1.00 65.19 179 LYS A CA 1
ATOM 1362 C C . LYS A 1 179 ? 20.028 -19.509 12.635 1.00 65.19 179 LYS A C 1
ATOM 1364 O O . LYS A 1 179 ? 19.207 -19.180 13.482 1.00 65.19 179 LYS A O 1
ATOM 1369 N N . SER A 1 180 ? 20.128 -18.872 11.468 1.00 61.56 180 SER A N 1
ATOM 1370 C CA . SER A 1 180 ? 19.320 -17.686 11.121 1.00 61.56 180 SER A CA 1
ATOM 1371 C C . SER A 1 180 ? 17.984 -17.995 10.426 1.00 61.56 180 SER A C 1
ATOM 1373 O O . SER A 1 180 ? 17.228 -17.087 10.093 1.00 61.56 180 SER A O 1
ATOM 1375 N N . PHE A 1 181 ? 17.668 -19.274 10.211 1.00 61.94 181 PHE A N 1
ATOM 1376 C CA . PHE A 1 181 ? 16.462 -19.684 9.498 1.00 61.94 181 PHE A CA 1
ATOM 1377 C C . PHE A 1 181 ? 15.327 -19.923 10.478 1.00 61.94 181 PHE A C 1
ATOM 1379 O O . PHE A 1 181 ? 15.329 -20.939 11.165 1.00 61.94 181 PHE A O 1
ATOM 1386 N N . LEU A 1 182 ? 14.371 -19.003 10.526 1.00 61.19 182 LEU A N 1
ATOM 1387 C CA . LEU A 1 182 ? 13.082 -19.197 11.179 1.00 61.19 182 LEU A CA 1
ATOM 1388 C C . LEU A 1 182 ? 12.019 -19.112 10.091 1.00 61.19 182 LEU A C 1
ATOM 1390 O O . LEU A 1 182 ? 11.758 -18.041 9.549 1.00 61.19 182 LEU A O 1
ATOM 1394 N N . PHE A 1 183 ? 11.441 -20.253 9.737 1.00 62.19 183 PHE A N 1
ATOM 1395 C CA . PHE A 1 183 ? 10.301 -20.309 8.831 1.00 62.19 183 PHE A CA 1
ATOM 1396 C C . PHE A 1 183 ? 9.020 -20.377 9.651 1.00 62.19 183 PHE A C 1
ATOM 1398 O O . PHE A 1 183 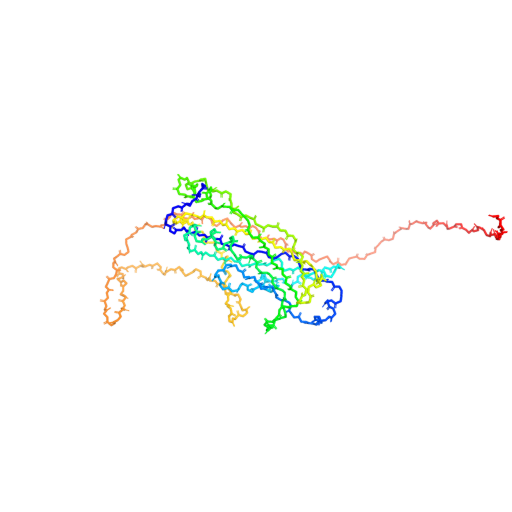? 8.950 -21.123 10.625 1.00 62.19 183 PHE A O 1
ATOM 1405 N N . LYS A 1 184 ? 8.008 -19.615 9.249 1.00 60.97 184 LYS A N 1
ATOM 1406 C CA . LYS A 1 184 ? 6.657 -19.693 9.807 1.00 60.97 184 LYS A CA 1
ATOM 1407 C C . LYS A 1 184 ? 5.727 -20.238 8.740 1.00 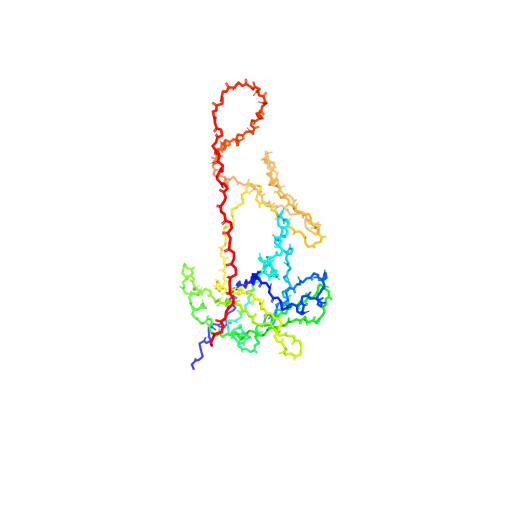60.97 184 LYS A C 1
ATOM 1409 O O . LYS A 1 184 ? 5.822 -19.838 7.581 1.00 60.97 184 LYS A O 1
ATOM 1414 N N . ASN A 1 185 ? 4.867 -21.160 9.137 1.00 59.03 185 ASN A N 1
ATOM 1415 C CA . ASN A 1 185 ? 3.808 -21.685 8.291 1.00 59.03 185 ASN A CA 1
ATOM 1416 C C . ASN A 1 185 ? 2.513 -20.937 8.637 1.00 59.03 185 ASN A C 1
ATOM 1418 O O . ASN A 1 185 ? 2.256 -20.652 9.803 1.00 59.03 185 ASN A O 1
ATOM 1422 N N . ASP A 1 186 ? 1.699 -20.613 7.640 1.00 57.81 186 ASP A N 1
ATOM 1423 C CA . ASP A 1 186 ? 0.383 -19.996 7.830 1.00 57.81 186 ASP A CA 1
ATOM 1424 C C . ASP A 1 186 ? -0.609 -20.939 8.534 1.00 57.81 186 ASP A C 1
ATOM 1426 O O . ASP A 1 186 ? -1.575 -20.486 9.146 1.00 57.81 186 ASP A O 1
ATOM 1430 N N . LYS A 1 187 ? -0.352 -22.250 8.491 1.00 59.69 187 LYS A N 1
ATOM 1431 C CA . LYS A 1 187 ? -1.205 -23.292 9.083 1.00 59.69 187 LYS A CA 1
ATOM 1432 C C . LYS A 1 187 ? -0.775 -23.745 10.473 1.00 59.69 187 LYS A C 1
ATOM 1434 O O . LYS A 1 187 ? -1.582 -24.323 11.196 1.00 59.69 187 LYS A O 1
ATOM 1439 N N . GLU A 1 188 ? 0.484 -23.526 10.839 1.00 59.81 188 GLU A N 1
ATOM 1440 C CA . GLU A 1 188 ? 1.060 -24.027 12.087 1.00 59.81 188 GLU A CA 1
ATOM 1441 C C . GLU A 1 188 ? 1.773 -22.895 12.820 1.00 59.81 188 GLU A C 1
ATOM 1443 O O . GLU A 1 188 ? 2.649 -22.238 12.268 1.00 59.81 188 GLU A O 1
ATOM 1448 N N . SER A 1 189 ? 1.442 -22.696 14.097 1.00 58.94 189 SER A N 1
ATOM 1449 C CA . SER A 1 189 ? 2.005 -21.624 14.930 1.00 58.94 189 SER A CA 1
ATOM 1450 C C . SER A 1 189 ? 3.487 -21.816 15.288 1.00 58.94 189 SER A C 1
ATOM 1452 O O . SER A 1 189 ? 4.049 -21.010 16.026 1.00 58.94 189 SER A O 1
ATOM 1454 N N . GLY A 1 190 ? 4.101 -22.913 14.842 1.00 60.97 190 GLY A N 1
ATOM 1455 C CA . GLY A 1 190 ? 5.491 -23.249 15.119 1.00 60.97 190 GLY A CA 1
ATOM 1456 C C . GLY A 1 190 ? 6.464 -22.503 14.207 1.00 60.97 190 GLY A C 1
ATOM 1457 O O . GLY A 1 190 ? 6.217 -22.321 13.017 1.00 60.97 190 GLY A O 1
ATOM 1458 N N . GLU A 1 191 ? 7.602 -22.105 14.771 1.00 61.78 191 GLU A N 1
ATOM 1459 C CA . GLU A 1 191 ? 8.753 -21.644 13.998 1.00 61.78 191 GLU A CA 1
ATOM 1460 C C . GLU A 1 191 ? 9.657 -22.840 13.676 1.00 61.78 191 GLU A C 1
ATOM 1462 O O . GLU A 1 191 ? 10.024 -23.620 14.558 1.00 61.78 191 GLU A O 1
ATOM 1467 N N . PHE A 1 192 ? 10.037 -22.991 12.410 1.00 63.88 192 PHE A N 1
ATOM 1468 C CA . PHE A 1 192 ? 10.885 -24.082 11.945 1.00 63.88 192 PHE A CA 1
ATOM 1469 C C . PHE A 1 192 ? 12.303 -23.586 11.714 1.00 63.88 192 PHE A C 1
ATOM 1471 O O . PHE A 1 192 ? 12.529 -22.660 10.932 1.00 63.88 192 PHE A O 1
ATOM 1478 N N . CYS A 1 193 ? 13.269 -24.251 12.349 1.00 62.59 193 CYS A N 1
ATOM 1479 C CA . CYS A 1 193 ? 14.680 -24.010 12.093 1.00 62.59 193 CYS A CA 1
ATOM 1480 C C . CYS A 1 193 ? 15.236 -25.017 11.089 1.00 62.59 193 CYS A C 1
ATOM 1482 O O . CYS A 1 193 ? 15.282 -26.219 11.361 1.00 62.59 193 CYS A O 1
ATOM 1484 N N . VAL A 1 194 ? 15.696 -24.531 9.935 1.00 63.88 194 VAL A N 1
ATOM 1485 C CA . VAL A 1 194 ? 16.348 -25.392 8.944 1.00 63.88 194 VAL A CA 1
ATOM 1486 C C . VAL A 1 194 ? 17.790 -25.648 9.363 1.00 63.88 194 VAL A C 1
ATOM 1488 O O . VAL A 1 194 ? 18.593 -24.728 9.525 1.00 63.88 194 VAL A O 1
ATOM 1491 N N . ARG A 1 195 ? 18.136 -26.928 9.518 1.00 65.06 195 ARG A N 1
ATOM 1492 C CA . ARG A 1 195 ? 19.524 -27.364 9.675 1.00 65.06 195 ARG A CA 1
ATOM 1493 C C . ARG A 1 195 ? 20.141 -27.563 8.300 1.00 65.06 195 ARG A C 1
ATOM 1495 O O . ARG A 1 195 ? 19.565 -28.238 7.451 1.00 65.06 195 ARG A O 1
ATOM 1502 N N . ARG A 1 196 ? 21.338 -27.010 8.099 1.00 66.19 196 ARG A N 1
ATOM 1503 C CA . ARG A 1 196 ? 22.144 -27.311 6.915 1.00 66.19 196 ARG A CA 1
ATOM 1504 C C . ARG A 1 196 ? 22.448 -28.808 6.908 1.00 66.19 196 ARG A C 1
ATOM 1506 O O . ARG A 1 196 ? 23.124 -29.300 7.807 1.00 66.19 196 ARG A O 1
ATOM 1513 N N . VAL A 1 197 ? 21.973 -29.511 5.887 1.00 73.75 197 VAL A N 1
ATOM 1514 C CA . VAL A 1 197 ? 22.434 -30.867 5.591 1.00 73.75 197 VAL A CA 1
ATOM 1515 C C . VAL A 1 197 ? 23.710 -30.714 4.777 1.00 73.75 197 VAL A C 1
ATOM 1517 O O . VAL A 1 197 ? 23.673 -30.245 3.642 1.00 73.75 197 VAL A O 1
ATOM 1520 N N . VAL A 1 198 ? 24.855 -31.032 5.377 1.00 69.75 198 VAL A N 1
ATOM 1521 C CA . VAL A 1 198 ? 26.092 -31.213 4.614 1.00 69.75 198 VAL A CA 1
ATOM 1522 C C . VAL A 1 198 ? 25.964 -32.582 3.948 1.00 69.75 198 VAL A C 1
ATOM 1524 O O . VAL A 1 198 ? 25.790 -33.564 4.676 1.00 69.75 198 VAL A O 1
ATOM 1527 N N . PRO A 1 199 ? 25.973 -32.676 2.604 1.00 67.50 199 PRO A N 1
ATOM 1528 C CA . PRO A 1 199 ? 26.008 -33.972 1.944 1.00 67.50 199 PRO A CA 1
ATOM 1529 C C . PRO A 1 199 ? 27.189 -34.769 2.507 1.00 67.50 199 PRO A C 1
ATOM 1531 O O . PRO A 1 199 ? 28.248 -34.172 2.730 1.00 67.50 199 PRO A O 1
ATOM 1534 N N . PRO A 1 200 ? 27.042 -36.082 2.758 1.00 68.50 200 PRO A N 1
ATOM 1535 C CA . PRO A 1 200 ? 28.180 -36.909 3.123 1.00 68.50 200 PRO A CA 1
ATOM 1536 C C . PRO A 1 200 ? 29.311 -36.661 2.118 1.00 68.50 200 PRO A C 1
ATOM 1538 O O . PRO A 1 200 ? 29.012 -36.544 0.924 1.00 68.50 200 PRO A O 1
ATOM 1541 N N . PRO A 1 201 ? 30.579 -36.555 2.557 1.00 55.06 201 PRO A N 1
ATOM 1542 C CA . PRO A 1 201 ? 31.686 -36.475 1.620 1.00 55.06 201 PRO A CA 1
ATOM 1543 C C . PRO A 1 201 ? 31.559 -37.672 0.680 1.00 55.06 201 PRO A C 1
ATOM 1545 O O . PRO A 1 201 ? 31.571 -38.820 1.130 1.00 55.06 201 PRO A O 1
ATOM 1548 N N . LEU A 1 202 ? 31.339 -37.396 -0.607 1.00 54.22 202 LEU A N 1
ATOM 1549 C CA . LEU A 1 202 ? 31.260 -38.416 -1.642 1.00 54.22 202 LEU A CA 1
ATOM 1550 C C . LEU A 1 202 ? 32.655 -39.024 -1.777 1.00 54.22 202 LEU A C 1
ATOM 1552 O O . LEU A 1 202 ? 33.467 -38.604 -2.594 1.00 54.22 202 LEU A O 1
ATOM 1556 N N . CYS A 1 203 ? 32.963 -39.990 -0.919 1.00 46.88 203 CYS A N 1
ATOM 1557 C CA . CYS A 1 203 ? 34.129 -40.827 -1.083 1.00 46.88 203 CYS A CA 1
ATOM 1558 C C . CYS A 1 203 ? 33.761 -41.903 -2.110 1.00 46.88 203 CYS A C 1
ATOM 1560 O O . CYS A 1 203 ? 33.055 -42.862 -1.797 1.00 46.88 203 CYS A O 1
ATOM 1562 N N . GLY A 1 204 ? 34.220 -41.695 -3.344 1.00 47.38 204 GLY A N 1
ATOM 1563 C CA . GLY A 1 204 ? 34.183 -42.675 -4.428 1.00 47.38 204 GLY A CA 1
ATOM 1564 C C . GLY A 1 204 ? 33.040 -42.477 -5.423 1.00 47.38 204 GLY A C 1
ATOM 1565 O O . GLY A 1 204 ? 31.889 -42.326 -5.028 1.00 47.38 204 GLY A O 1
ATOM 1566 N N . ASP A 1 205 ? 33.403 -42.492 -6.712 1.00 52.28 205 ASP A N 1
ATOM 1567 C CA . ASP A 1 205 ? 32.573 -42.530 -7.930 1.00 52.28 205 ASP A CA 1
ATOM 1568 C C . ASP A 1 205 ? 31.130 -43.053 -7.727 1.00 52.28 205 ASP A C 1
ATOM 1570 O O . ASP A 1 205 ? 30.815 -44.203 -8.034 1.00 52.28 205 ASP A O 1
ATOM 1574 N N . GLN A 1 206 ? 30.211 -42.203 -7.268 1.00 48.28 206 GLN A N 1
ATOM 1575 C CA . GLN A 1 206 ? 28.783 -42.513 -7.270 1.00 48.28 206 GLN A CA 1
ATOM 1576 C C . GLN A 1 206 ? 28.067 -41.562 -8.221 1.00 48.28 206 GLN A C 1
ATOM 1578 O O . GLN A 1 206 ? 27.957 -40.362 -7.984 1.00 48.28 206 GLN A O 1
ATOM 1583 N N . SER A 1 207 ? 27.588 -42.124 -9.330 1.00 49.53 207 SER A N 1
ATOM 1584 C CA . SER A 1 207 ? 26.679 -41.447 -10.247 1.00 49.53 207 SER A CA 1
ATOM 1585 C C . SER A 1 207 ? 25.341 -41.219 -9.548 1.00 49.53 207 SER A C 1
ATOM 1587 O O . SER A 1 207 ? 24.699 -42.186 -9.127 1.00 49.53 207 SER A O 1
ATOM 1589 N N . ILE A 1 208 ? 24.896 -39.966 -9.466 1.00 48.34 208 ILE A N 1
ATOM 1590 C CA . ILE A 1 208 ? 23.554 -39.639 -8.987 1.00 48.34 208 ILE A CA 1
ATOM 1591 C C . ILE A 1 208 ? 22.560 -40.135 -10.043 1.00 48.34 208 ILE A C 1
ATOM 1593 O O . ILE A 1 208 ? 22.528 -39.642 -11.174 1.00 48.34 208 ILE A O 1
ATOM 1597 N N . LYS A 1 209 ? 21.771 -41.147 -9.679 1.00 44.38 209 LYS A N 1
ATOM 1598 C CA . LYS A 1 209 ? 20.631 -41.604 -10.473 1.00 44.38 209 LYS A CA 1
ATOM 1599 C C . LYS A 1 209 ? 19.394 -40.852 -10.009 1.00 44.38 209 LYS A C 1
ATOM 1601 O O . LYS A 1 209 ? 18.968 -41.017 -8.868 1.00 44.38 209 LYS A O 1
ATOM 1606 N N . VAL A 1 210 ? 18.816 -40.048 -10.892 1.00 51.75 210 VAL A N 1
ATOM 1607 C CA . VAL A 1 210 ? 17.500 -39.445 -10.670 1.00 51.75 210 VAL A CA 1
ATOM 1608 C C . VAL A 1 210 ? 16.494 -40.241 -11.494 1.00 51.75 210 VAL A C 1
ATOM 1610 O O . VAL A 1 210 ? 16.695 -40.445 -12.693 1.00 51.75 210 VAL A O 1
ATOM 1613 N N . VAL A 1 211 ? 15.436 -40.728 -10.845 1.00 46.22 211 VAL A N 1
ATOM 1614 C CA . VAL A 1 211 ? 14.296 -41.350 -11.528 1.00 46.22 211 VAL A CA 1
ATOM 1615 C C . VAL A 1 211 ? 13.213 -40.294 -11.656 1.00 46.22 211 VAL A C 1
ATOM 1617 O O . VAL A 1 211 ? 12.656 -39.852 -10.653 1.00 46.22 211 VAL A O 1
ATOM 1620 N N . GLN A 1 212 ? 12.912 -39.909 -12.891 1.00 43.66 212 GLN A N 1
ATOM 1621 C CA . GLN A 1 212 ? 11.777 -39.052 -13.216 1.00 43.66 212 GLN A CA 1
ATOM 1622 C C . GLN A 1 212 ? 10.910 -39.793 -14.237 1.00 43.66 212 GLN A C 1
ATOM 1624 O O . GLN A 1 212 ? 11.425 -40.330 -15.218 1.00 43.66 212 GLN A O 1
ATOM 1629 N N . ASP A 1 213 ? 9.611 -39.910 -13.956 1.00 45.50 213 ASP A N 1
ATOM 1630 C CA . ASP A 1 213 ? 8.625 -40.599 -14.804 1.00 45.50 213 ASP A CA 1
ATOM 1631 C C . ASP A 1 213 ? 9.040 -42.016 -15.246 1.00 45.50 213 ASP A C 1
ATOM 1633 O O . ASP A 1 213 ? 8.880 -42.422 -16.399 1.00 45.50 213 ASP A O 1
ATOM 1637 N N . GLY A 1 214 ? 9.619 -42.783 -14.316 1.00 55.78 214 GLY A N 1
ATOM 1638 C CA . GLY A 1 214 ? 10.012 -44.176 -14.548 1.00 55.78 214 GLY A CA 1
ATOM 1639 C C . GLY A 1 214 ? 11.218 -44.367 -15.474 1.00 55.78 214 GLY A C 1
ATOM 1640 O O . GLY A 1 214 ? 11.510 -45.503 -15.847 1.00 55.78 214 GLY A O 1
ATOM 1641 N N . ARG A 1 215 ? 11.939 -43.299 -15.842 1.00 41.50 215 ARG A N 1
ATOM 1642 C CA . ARG A 1 215 ? 13.194 -43.383 -16.604 1.00 41.50 215 ARG A CA 1
ATOM 1643 C C . ARG A 1 215 ? 14.376 -43.000 -15.716 1.00 41.50 215 ARG A C 1
ATOM 1645 O O . ARG A 1 215 ? 14.382 -41.934 -15.106 1.00 41.50 215 ARG A O 1
ATOM 1652 N N . GLU A 1 216 ? 15.375 -43.882 -15.639 1.00 48.53 216 GLU A N 1
ATOM 1653 C CA . GLU A 1 216 ? 16.657 -43.576 -14.994 1.00 48.53 216 GLU A CA 1
ATOM 1654 C C . GLU A 1 216 ? 17.468 -42.632 -15.890 1.00 48.53 216 GLU A C 1
ATOM 1656 O O . GLU A 1 216 ? 17.772 -42.968 -17.036 1.00 48.53 216 GLU A O 1
ATOM 1661 N N . MET A 1 217 ? 17.858 -41.472 -15.359 1.00 46.88 217 MET A N 1
ATOM 1662 C CA . MET A 1 217 ? 18.793 -40.557 -16.015 1.00 46.88 217 MET A CA 1
ATOM 1663 C C . MET A 1 217 ? 20.049 -40.394 -15.144 1.00 46.88 217 MET A C 1
ATOM 1665 O O . MET A 1 217 ? 19.956 -40.098 -13.950 1.00 46.88 217 MET A O 1
ATOM 1669 N N . GLN A 1 218 ? 21.233 -40.618 -15.728 1.00 45.41 218 GLN A N 1
ATOM 1670 C CA . GLN A 1 218 ? 22.520 -40.365 -15.069 1.00 45.41 218 GLN A CA 1
ATOM 1671 C C . GLN A 1 218 ? 22.861 -38.877 -15.159 1.00 45.41 218 GLN A C 1
ATOM 1673 O O . GLN A 1 218 ? 23.078 -38.355 -16.253 1.00 45.41 218 GLN A O 1
ATOM 1678 N N . VAL A 1 219 ? 22.950 -38.203 -14.012 1.00 48.38 219 VAL A N 1
ATOM 1679 C CA . VAL A 1 219 ? 23.315 -36.783 -13.939 1.00 48.38 219 VAL A CA 1
ATOM 1680 C C . VAL A 1 219 ? 24.767 -36.661 -13.479 1.00 48.38 219 VAL A C 1
ATOM 1682 O O . VAL A 1 219 ? 25.018 -36.541 -12.290 1.00 48.38 219 VAL A O 1
ATOM 1685 N N . GLY A 1 220 ? 25.703 -36.706 -14.438 1.00 46.69 220 GLY A N 1
ATOM 1686 C CA . GLY A 1 220 ? 27.078 -36.179 -14.340 1.00 46.69 220 GLY A CA 1
ATOM 1687 C C . GLY A 1 220 ? 28.020 -36.724 -13.247 1.00 46.69 220 GLY A C 1
ATOM 1688 O O . GLY A 1 220 ? 27.617 -37.294 -12.239 1.00 46.69 220 GLY A O 1
ATOM 1689 N N . LYS A 1 221 ? 29.332 -36.533 -13.449 1.00 41.25 221 LYS A N 1
ATOM 1690 C CA . LYS A 1 221 ? 30.359 -36.728 -12.410 1.00 41.25 221 LYS A CA 1
ATOM 1691 C C . LYS A 1 221 ? 30.620 -35.393 -11.715 1.00 41.25 221 LYS A C 1
ATOM 1693 O O . LYS A 1 221 ? 30.886 -34.401 -12.388 1.00 41.25 221 LYS A O 1
ATOM 1698 N N . CYS A 1 222 ? 30.551 -35.373 -10.386 1.00 40.28 222 CYS A N 1
ATOM 1699 C CA . CYS A 1 222 ? 30.899 -34.200 -9.591 1.00 40.28 222 CYS A CA 1
ATOM 1700 C C . CYS A 1 222 ? 32.432 -34.075 -9.563 1.00 40.28 222 CYS A C 1
ATOM 1702 O O . CYS A 1 222 ? 33.096 -34.843 -8.874 1.00 40.28 222 CYS A O 1
ATOM 1704 N N . GLY A 1 223 ? 32.984 -33.181 -10.385 1.00 40.12 223 GLY A N 1
ATOM 1705 C CA . GLY A 1 223 ? 34.395 -32.797 -10.351 1.00 40.12 223 GLY A CA 1
ATOM 1706 C C . GLY A 1 223 ? 34.618 -31.637 -9.382 1.00 40.12 223 GLY A C 1
ATOM 1707 O O . GLY A 1 223 ? 33.754 -30.774 -9.237 1.00 40.12 223 GLY A O 1
ATOM 1708 N N . ASP A 1 224 ? 35.762 -31.677 -8.712 1.00 41.66 224 ASP A N 1
ATOM 1709 C CA . ASP A 1 224 ? 36.211 -30.823 -7.616 1.00 41.66 224 ASP A CA 1
ATOM 1710 C C . ASP A 1 224 ? 36.089 -29.300 -7.825 1.00 41.66 224 ASP A C 1
ATOM 1712 O O . ASP A 1 224 ? 36.111 -28.791 -8.944 1.00 41.66 224 ASP A O 1
ATOM 1716 N N . SER A 1 225 ? 36.110 -28.587 -6.689 1.00 47.66 225 SER A N 1
ATOM 1717 C CA . SER A 1 225 ? 36.393 -27.150 -6.487 1.00 47.66 225 SER A CA 1
ATOM 1718 C C . SER A 1 225 ? 35.228 -26.144 -6.528 1.00 47.66 225 SER A C 1
ATOM 1720 O O . SER A 1 225 ? 35.065 -25.370 -7.459 1.00 47.66 225 SER A O 1
ATOM 1722 N N . MET A 1 226 ? 34.480 -26.060 -5.419 1.00 34.25 226 MET A N 1
ATOM 1723 C CA . MET A 1 226 ? 33.740 -24.845 -5.013 1.00 34.25 226 MET A CA 1
ATOM 1724 C C . MET A 1 226 ? 33.766 -24.650 -3.481 1.00 34.25 226 MET A C 1
ATOM 1726 O O . MET A 1 226 ? 32.784 -24.227 -2.874 1.00 34.25 226 MET A O 1
ATOM 1730 N N . LEU A 1 227 ? 34.876 -24.981 -2.817 1.00 39.94 227 LEU A N 1
ATOM 1731 C CA . LEU A 1 227 ? 35.091 -24.597 -1.420 1.00 39.94 227 LEU A CA 1
ATOM 1732 C C . LEU A 1 227 ? 36.389 -23.790 -1.337 1.00 39.94 227 LEU A C 1
ATOM 1734 O O . LEU A 1 227 ? 37.444 -24.364 -1.594 1.00 39.94 227 LEU A O 1
ATOM 1738 N N . PRO A 1 228 ? 36.353 -22.488 -1.006 1.00 37.19 228 PRO A N 1
ATOM 1739 C CA . PRO A 1 228 ? 37.515 -21.854 -0.411 1.00 37.19 228 PRO A CA 1
ATOM 1740 C C . PRO A 1 228 ? 37.730 -22.419 0.999 1.00 37.19 228 PRO A C 1
ATOM 1742 O O . PRO A 1 228 ? 36.775 -22.694 1.734 1.00 37.19 228 PRO A O 1
ATOM 1745 N N . ASP A 1 229 ? 39.002 -22.614 1.330 1.00 39.66 229 ASP A N 1
ATOM 1746 C CA . ASP A 1 229 ? 39.491 -23.191 2.574 1.00 39.66 229 ASP A CA 1
ATOM 1747 C C . ASP A 1 229 ? 38.978 -22.458 3.825 1.00 39.66 229 ASP A C 1
ATOM 1749 O O . ASP A 1 229 ? 38.931 -21.232 3.883 1.00 39.66 229 ASP A O 1
ATOM 1753 N N . ALA A 1 230 ? 38.617 -23.264 4.828 1.00 38.38 230 ALA A N 1
ATOM 1754 C CA . ALA A 1 230 ? 38.589 -22.971 6.261 1.00 38.38 230 ALA A CA 1
ATOM 1755 C C . ALA A 1 230 ? 38.246 -21.527 6.694 1.00 38.38 230 ALA A C 1
ATOM 1757 O O . ALA A 1 230 ? 39.119 -20.683 6.887 1.00 38.38 230 ALA A O 1
ATOM 1758 N N . ILE A 1 231 ? 36.972 -21.293 7.026 1.00 38.72 231 ILE A N 1
ATOM 1759 C CA . ILE A 1 231 ? 36.632 -20.261 8.012 1.00 38.72 231 ILE A CA 1
ATOM 1760 C C . ILE A 1 231 ? 37.007 -20.838 9.378 1.00 38.72 231 ILE A C 1
ATOM 1762 O O . ILE A 1 231 ? 36.379 -21.782 9.855 1.00 38.72 231 ILE A O 1
ATOM 1766 N N . ILE A 1 232 ? 38.070 -20.293 9.962 1.00 39.47 232 ILE A N 1
ATOM 1767 C CA . ILE A 1 232 ? 38.460 -20.506 11.354 1.00 39.47 232 ILE A CA 1
ATOM 1768 C C . ILE A 1 232 ? 37.255 -20.129 12.227 1.00 39.47 232 ILE A C 1
ATOM 1770 O O . ILE A 1 232 ? 36.734 -19.019 12.124 1.00 39.47 232 ILE A O 1
ATOM 1774 N N . GLU A 1 233 ? 36.781 -21.066 13.049 1.00 39.59 233 GLU A N 1
ATOM 1775 C CA . GLU A 1 233 ? 35.802 -20.775 14.094 1.00 39.59 233 GLU A CA 1
ATOM 1776 C C . GLU A 1 233 ? 36.461 -19.853 15.128 1.00 39.59 233 GLU A C 1
ATOM 1778 O O . GLU A 1 233 ? 37.156 -20.312 16.034 1.00 39.59 233 GLU A O 1
ATOM 1783 N N . ASP A 1 234 ? 36.249 -18.543 15.001 1.00 36.47 234 ASP A N 1
ATOM 1784 C CA . ASP A 1 234 ? 36.451 -17.633 16.123 1.00 36.47 234 ASP A CA 1
ATOM 1785 C C . ASP A 1 234 ? 35.395 -17.967 17.181 1.00 36.47 234 ASP A C 1
ATOM 1787 O O . ASP A 1 234 ? 34.212 -17.624 17.077 1.00 36.47 234 ASP A O 1
ATOM 1791 N N . VAL A 1 235 ? 35.840 -18.703 18.198 1.00 36.88 235 VAL A N 1
ATOM 1792 C CA . VAL A 1 235 ? 35.095 -18.975 19.423 1.00 36.88 235 VAL A CA 1
ATOM 1793 C C . VAL A 1 235 ? 34.816 -17.635 20.102 1.00 36.88 235 VAL A C 1
ATOM 1795 O O . VAL A 1 235 ? 35.671 -17.067 20.780 1.00 36.88 235 VAL A O 1
ATOM 1798 N N . LEU A 1 236 ? 33.606 -17.111 19.909 1.00 43.22 236 LEU A N 1
ATOM 1799 C CA . LEU A 1 236 ? 33.093 -16.009 20.716 1.00 43.22 236 LEU A CA 1
ATOM 1800 C C . LEU A 1 236 ? 33.066 -16.455 22.191 1.00 43.22 236 LEU A C 1
ATOM 1802 O O . LEU A 1 236 ? 32.512 -17.518 22.481 1.00 43.22 236 LEU A O 1
ATOM 1806 N N . PRO A 1 237 ? 33.642 -15.679 23.128 1.00 35.97 237 PRO A N 1
ATOM 1807 C CA . PRO A 1 237 ? 33.627 -16.041 24.538 1.00 35.97 237 PRO A CA 1
ATOM 1808 C C . PRO A 1 237 ? 32.191 -16.041 25.073 1.00 35.97 237 PRO A C 1
ATOM 1810 O O . PRO A 1 237 ? 31.409 -15.127 24.799 1.00 35.97 237 PRO A O 1
ATOM 1813 N N . GLU A 1 238 ? 31.853 -17.080 25.840 1.00 44.34 238 GLU A N 1
ATOM 1814 C CA . GLU A 1 238 ? 30.555 -17.191 26.502 1.00 44.34 238 GLU A CA 1
ATOM 1815 C C . GLU A 1 238 ? 30.307 -15.996 27.441 1.00 44.34 238 GLU A C 1
ATOM 1817 O O . GLU A 1 238 ? 31.234 -15.522 28.110 1.00 44.34 238 GLU A O 1
ATOM 1822 N N . PRO A 1 239 ? 29.061 -15.497 27.530 1.00 46.97 239 PRO A N 1
ATOM 1823 C CA . PRO A 1 239 ? 28.720 -14.458 28.489 1.00 46.97 239 PRO A CA 1
ATOM 1824 C C . PRO 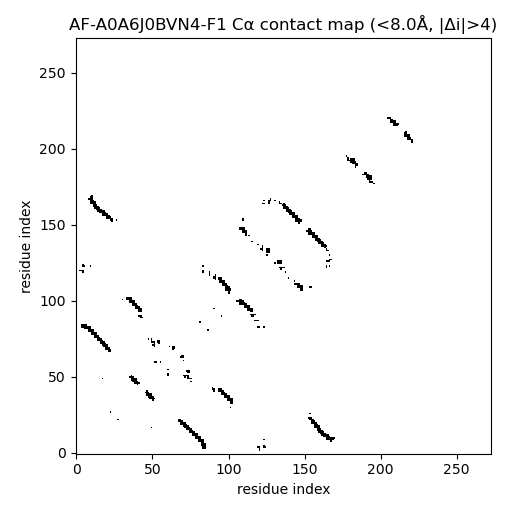A 1 239 ? 28.874 -14.985 29.928 1.00 46.97 239 PRO A C 1
ATOM 1826 O O . PRO A 1 239 ? 28.519 -16.134 30.206 1.00 46.97 239 PRO A O 1
ATOM 1829 N N . PRO A 1 240 ? 29.368 -14.161 30.870 1.00 40.97 240 PRO A N 1
ATOM 1830 C CA . PRO A 1 240 ? 29.604 -14.602 32.236 1.00 40.97 240 PRO A CA 1
ATOM 1831 C C . PRO A 1 240 ? 28.295 -14.978 32.939 1.00 40.97 240 PRO A C 1
ATOM 1833 O O . PRO A 1 240 ? 27.309 -14.238 32.923 1.00 40.97 240 PRO A O 1
ATOM 1836 N N . VAL A 1 241 ? 28.321 -16.141 33.590 1.00 50.97 241 VAL A N 1
ATOM 1837 C CA . VAL A 1 241 ? 27.243 -16.669 34.432 1.00 50.97 241 VAL A CA 1
ATOM 1838 C C . VAL A 1 241 ? 27.000 -15.720 35.619 1.00 50.97 241 VAL A C 1
ATOM 1840 O O . VAL A 1 241 ? 27.965 -15.306 36.267 1.00 50.97 241 VAL A O 1
ATOM 1843 N N . PRO A 1 242 ? 25.741 -15.382 35.960 1.00 38.12 242 PRO A N 1
ATOM 1844 C CA . PRO A 1 242 ? 25.449 -14.537 37.112 1.00 38.12 242 PRO A CA 1
ATOM 1845 C C . PRO A 1 242 ? 25.810 -15.252 38.421 1.00 38.12 242 PRO A C 1
ATOM 1847 O O . PRO A 1 242 ? 25.258 -16.303 38.760 1.00 38.12 242 PRO A O 1
ATOM 1850 N N . VAL A 1 243 ? 26.740 -14.657 39.169 1.00 42.06 243 VAL A N 1
ATOM 1851 C CA . VAL A 1 243 ? 27.142 -15.096 40.509 1.00 42.06 243 VAL A CA 1
ATOM 1852 C C . VAL A 1 243 ? 26.004 -14.815 41.494 1.00 42.06 243 VAL A C 1
ATOM 1854 O O . VAL A 1 243 ? 25.496 -13.699 41.580 1.00 42.06 243 VAL A O 1
ATOM 1857 N N . LYS A 1 244 ? 25.602 -15.844 42.247 1.00 40.38 244 LYS A N 1
ATOM 1858 C CA . LYS A 1 244 ? 24.693 -15.726 43.393 1.00 40.38 244 LYS A CA 1
ATOM 1859 C C . LYS A 1 244 ? 25.452 -15.097 44.563 1.00 40.38 244 LYS A C 1
ATOM 1861 O O . LYS A 1 244 ? 26.372 -15.721 45.081 1.00 40.38 244 LYS A O 1
ATOM 1866 N N . GLU A 1 245 ? 25.055 -13.907 45.006 1.00 38.16 245 GLU A N 1
ATOM 1867 C CA . GLU A 1 245 ? 25.533 -13.361 46.279 1.00 38.16 245 GLU A CA 1
ATOM 1868 C C . GLU A 1 245 ? 24.728 -13.947 47.447 1.00 38.16 245 GLU A C 1
ATOM 1870 O O . GLU A 1 245 ? 23.530 -13.699 47.614 1.00 38.16 245 GLU A O 1
ATOM 1875 N N . GLU A 1 246 ? 25.410 -14.754 48.258 1.00 34.81 246 GLU A N 1
ATOM 1876 C CA . GLU A 1 246 ? 24.960 -15.167 49.581 1.00 34.81 246 GLU A CA 1
ATOM 1877 C C . GLU A 1 246 ? 25.086 -14.027 50.599 1.00 34.81 246 GLU A C 1
ATOM 1879 O O . GLU A 1 246 ? 26.031 -13.239 50.613 1.00 34.81 246 GLU A O 1
ATOM 1884 N N . LYS A 1 247 ? 24.108 -13.989 51.507 1.00 38.25 247 LYS A N 1
ATOM 1885 C CA . LYS A 1 247 ? 24.049 -13.119 52.682 1.00 38.25 247 LYS A CA 1
ATOM 1886 C C . LYS A 1 247 ? 25.234 -13.362 53.621 1.00 38.25 247 LYS A C 1
ATOM 1888 O O . LYS A 1 247 ? 25.381 -14.471 54.126 1.00 38.25 247 LYS A O 1
ATOM 1893 N N . ILE A 1 248 ? 25.911 -12.290 54.041 1.00 35.75 248 ILE A N 1
ATOM 1894 C CA . ILE A 1 248 ? 26.601 -12.248 55.340 1.00 35.75 248 ILE A CA 1
ATOM 1895 C C . ILE A 1 248 ? 26.158 -11.016 56.138 1.00 35.75 248 ILE A C 1
ATOM 1897 O O . ILE A 1 248 ? 26.060 -9.891 55.657 1.00 35.75 248 ILE A O 1
ATOM 1901 N N . THR A 1 249 ? 25.828 -11.295 57.392 1.00 32.91 249 THR A N 1
ATOM 1902 C CA . THR A 1 249 ? 25.268 -10.434 58.429 1.00 32.91 249 THR A CA 1
ATOM 1903 C C . THR A 1 249 ? 26.278 -9.524 59.141 1.00 32.91 249 THR A C 1
ATOM 1905 O O . THR A 1 249 ? 27.329 -9.984 59.560 1.00 32.91 249 THR A O 1
ATOM 1908 N N . LYS A 1 250 ? 25.790 -8.309 59.454 1.00 36.03 250 LYS A N 1
ATOM 1909 C CA . LYS A 1 250 ? 25.973 -7.470 60.668 1.00 36.03 250 LYS A CA 1
ATOM 1910 C C . LYS A 1 250 ? 27.359 -6.899 61.035 1.00 36.03 250 LYS A C 1
ATOM 1912 O O . LYS A 1 250 ? 28.266 -7.610 61.438 1.00 36.03 250 LYS A O 1
ATOM 1917 N N . GLY A 1 251 ? 27.381 -5.568 61.184 1.00 28.91 251 GLY A N 1
ATOM 1918 C CA . GLY A 1 251 ? 28.299 -4.829 62.059 1.00 28.91 251 GLY A CA 1
ATOM 1919 C C . GLY A 1 251 ? 27.897 -3.354 62.191 1.00 28.91 251 GLY A C 1
ATOM 1920 O O . GLY A 1 251 ? 27.858 -2.632 61.207 1.00 28.91 251 GLY A O 1
ATOM 1921 N N . ALA A 1 252 ? 27.532 -2.928 63.400 1.00 34.91 252 ALA A N 1
ATOM 1922 C CA . ALA A 1 252 ? 26.939 -1.630 63.725 1.00 34.91 252 ALA A CA 1
ATOM 1923 C C . ALA A 1 252 ? 27.926 -0.445 63.722 1.00 34.91 252 ALA A C 1
ATOM 1925 O O . ALA A 1 252 ? 29.076 -0.610 64.121 1.00 34.91 252 ALA A O 1
ATOM 1926 N N . LYS A 1 253 ? 27.423 0.769 63.442 1.00 32.66 253 LYS A N 1
ATOM 1927 C CA . LYS A 1 253 ? 27.642 2.000 64.238 1.00 32.66 253 LYS A CA 1
ATOM 1928 C C . LYS A 1 253 ? 26.790 3.143 63.674 1.00 32.66 253 LYS A C 1
ATOM 1930 O O . LYS A 1 253 ? 26.724 3.341 62.470 1.00 32.66 253 LYS A O 1
ATOM 1935 N N . GLY A 1 254 ? 26.064 3.820 64.565 1.00 30.38 254 GLY A N 1
ATOM 1936 C CA . GLY A 1 254 ? 25.047 4.811 64.211 1.00 30.38 254 GLY A CA 1
ATOM 1937 C C . GLY A 1 254 ? 25.584 6.212 63.938 1.00 30.38 254 GLY A C 1
ATOM 1938 O O . GLY A 1 254 ? 26.786 6.427 63.973 1.00 30.38 254 GLY A O 1
ATOM 1939 N N . VAL A 1 255 ? 24.657 7.155 63.733 1.00 33.88 255 VAL A N 1
ATOM 1940 C CA . VAL A 1 255 ? 24.641 8.510 64.315 1.00 33.88 255 VAL A CA 1
ATOM 1941 C C . VAL A 1 255 ? 23.356 9.248 63.880 1.00 33.88 255 VAL A C 1
ATOM 1943 O O . VAL A 1 255 ? 23.004 9.292 62.711 1.00 33.88 255 VAL A O 1
ATOM 1946 N N . LYS A 1 256 ? 22.681 9.787 64.906 1.00 35.19 256 LYS A N 1
ATOM 1947 C CA . LYS A 1 256 ? 21.790 10.963 65.026 1.00 35.19 256 LYS A CA 1
ATOM 1948 C C . LYS A 1 256 ? 20.616 11.200 64.056 1.00 35.19 256 LYS A C 1
ATOM 1950 O O . LYS A 1 256 ? 20.761 11.622 62.921 1.00 35.19 256 LYS A O 1
ATOM 1955 N N . LYS A 1 257 ? 19.423 11.109 64.665 1.00 36.00 257 LYS A N 1
ATOM 1956 C CA . LYS A 1 257 ? 18.181 11.805 64.300 1.00 36.00 257 LYS A CA 1
ATOM 1957 C C . LYS A 1 257 ? 18.334 13.317 64.494 1.00 36.00 257 LYS A C 1
ATOM 1959 O O . LYS A 1 257 ? 18.725 13.738 65.584 1.00 36.00 257 LYS A O 1
ATOM 1964 N N . GLU A 1 258 ? 17.892 14.099 63.517 1.00 35.19 258 GLU A N 1
ATOM 1965 C CA . GLU A 1 258 ? 17.603 15.524 63.684 1.00 35.19 258 GLU A CA 1
ATOM 1966 C C . GLU A 1 258 ? 16.095 15.783 63.534 1.00 35.19 258 GLU A C 1
ATOM 1968 O O . GLU A 1 258 ? 15.384 15.078 62.817 1.00 35.19 258 GLU A O 1
ATOM 1973 N N . LYS A 1 259 ? 15.596 16.705 64.360 1.00 35.06 259 LYS A N 1
ATOM 1974 C CA . LYS A 1 259 ? 14.191 16.898 64.738 1.00 35.06 259 LYS A CA 1
ATOM 1975 C C . LYS A 1 259 ? 13.442 17.826 63.774 1.00 35.06 259 LYS A C 1
ATOM 1977 O O . LYS A 1 259 ? 13.996 18.805 63.295 1.00 35.06 259 LYS A O 1
ATOM 1982 N N . LEU A 1 260 ? 12.134 17.581 63.643 1.00 41.69 260 LEU A N 1
ATOM 1983 C CA . LEU A 1 260 ? 11.134 18.563 63.203 1.00 41.69 260 LEU A CA 1
ATOM 1984 C C . LEU A 1 260 ? 11.091 19.802 64.119 1.00 41.69 260 LEU A C 1
ATOM 1986 O O . LEU A 1 260 ? 11.218 19.649 65.340 1.00 41.69 260 LEU A O 1
ATOM 1990 N N . PRO A 1 261 ? 10.660 20.958 63.590 1.00 37.97 261 PRO A N 1
ATOM 1991 C CA . PRO A 1 261 ? 9.907 21.944 64.348 1.00 37.97 261 PRO A CA 1
ATOM 1992 C C . PRO A 1 261 ? 8.399 21.902 64.033 1.00 37.97 261 PRO A C 1
ATOM 1994 O O . PRO A 1 261 ? 7.963 21.694 62.903 1.00 37.97 261 PRO A O 1
ATOM 1997 N N . LYS A 1 262 ? 7.613 22.117 65.093 1.00 37.84 262 LYS A N 1
ATOM 1998 C CA . LYS A 1 262 ? 6.169 22.401 65.119 1.00 37.84 262 LYS A CA 1
ATOM 1999 C C . LYS A 1 262 ? 5.928 23.920 65.149 1.00 37.84 262 LYS A C 1
ATOM 2001 O O . LYS A 1 262 ? 6.721 24.632 65.752 1.00 37.84 262 LYS A O 1
ATOM 2006 N N . GLY A 1 263 ? 4.734 24.332 64.706 1.00 31.88 263 GLY A N 1
ATOM 2007 C CA . GLY A 1 263 ? 4.061 25.599 65.061 1.00 31.88 263 GLY A CA 1
ATOM 2008 C C . GLY A 1 263 ? 3.996 26.590 63.890 1.00 31.88 263 GLY A C 1
ATOM 2009 O O . GLY A 1 263 ? 4.946 26.672 63.135 1.00 31.88 263 GLY A O 1
ATOM 2010 N N . GLU A 1 264 ? 2.935 27.358 63.634 1.00 35.28 264 GLU A N 1
ATOM 2011 C CA . GLU A 1 264 ? 1.766 27.713 64.438 1.00 35.28 264 GLU A CA 1
ATOM 2012 C C . GLU A 1 264 ? 0.612 28.253 63.557 1.00 35.28 264 GLU A C 1
ATOM 2014 O O . GLU A 1 264 ? 0.825 28.888 62.534 1.00 35.28 264 GLU A O 1
ATOM 2019 N N . LYS A 1 265 ? -0.615 27.978 64.019 1.00 35.16 265 LYS A N 1
ATOM 2020 C CA . LYS A 1 265 ? -1.848 28.795 64.045 1.00 35.16 265 LYS A CA 1
ATOM 2021 C C . LYS A 1 265 ? -1.981 30.036 63.129 1.00 35.16 265 LYS A C 1
ATOM 2023 O O . LYS A 1 265 ? -1.245 31.000 63.273 1.00 35.16 265 LYS A O 1
ATOM 2028 N N . GLY A 1 266 ? -3.171 30.158 62.519 1.00 33.16 266 GLY A N 1
ATOM 2029 C CA . GLY A 1 266 ? -3.999 31.354 62.765 1.00 33.16 266 GLY A CA 1
ATOM 2030 C C . GLY A 1 266 ? -4.768 31.992 61.597 1.00 33.16 266 GLY A C 1
ATOM 2031 O O . GLY A 1 266 ? -4.212 32.760 60.835 1.00 33.16 266 GLY A O 1
ATOM 2032 N N . LYS A 1 267 ? -6.099 31.807 61.642 1.00 39.53 267 LYS A N 1
ATOM 2033 C CA . LYS A 1 267 ? -7.188 32.792 61.410 1.00 39.53 267 LYS A CA 1
ATOM 2034 C C . LYS A 1 267 ? -7.414 33.452 60.027 1.00 39.53 267 LYS A C 1
ATOM 2036 O O . LYS A 1 267 ? -6.713 34.361 59.616 1.00 39.53 267 LYS A O 1
ATOM 2041 N N . LYS A 1 268 ? -8.603 33.132 59.482 1.00 42.59 268 LYS A N 1
ATOM 2042 C CA . LYS A 1 268 ? -9.722 34.030 59.083 1.00 42.59 268 LYS A CA 1
ATOM 2043 C C . LYS A 1 268 ? -9.376 35.464 58.623 1.00 42.59 268 LYS A C 1
ATOM 2045 O O . LYS A 1 268 ? -9.049 36.291 59.468 1.00 42.59 268 LYS A O 1
ATOM 2050 N N . LYS A 1 269 ? -9.834 35.825 57.414 1.00 39.97 269 LYS A N 1
ATOM 2051 C CA . LYS A 1 269 ? -10.970 36.758 57.208 1.00 39.97 269 LYS A CA 1
ATOM 2052 C C . LYS A 1 269 ? -11.409 36.828 55.738 1.00 39.97 269 LYS A C 1
ATOM 2054 O O . LYS A 1 269 ? -10.590 36.841 54.834 1.00 39.97 269 LYS A O 1
ATOM 2059 N N . ALA A 1 270 ? -12.725 36.906 55.557 1.00 48.12 270 ALA A N 1
ATOM 2060 C CA . ALA A 1 270 ? -13.404 37.355 54.350 1.00 48.12 270 ALA A CA 1
ATOM 2061 C C . ALA A 1 270 ? -13.454 38.895 54.299 1.00 48.12 270 ALA A C 1
ATOM 2063 O O . ALA A 1 270 ? -13.520 39.504 55.368 1.00 48.12 270 ALA A O 1
ATOM 2064 N N . ALA A 1 271 ? -13.492 39.486 53.095 1.00 44.06 271 ALA A N 1
ATOM 2065 C CA . ALA A 1 271 ? -14.451 40.525 52.666 1.00 44.06 271 ALA A CA 1
ATOM 2066 C C . ALA A 1 271 ? -14.018 41.214 51.348 1.00 44.06 271 ALA A C 1
ATOM 2068 O O . ALA A 1 271 ? -12.999 41.889 51.309 1.00 44.06 271 ALA A O 1
ATOM 2069 N N . LYS A 1 272 ? -14.855 41.042 50.314 1.00 45.00 272 LYS A N 1
ATOM 2070 C CA . LYS A 1 272 ? -15.580 42.085 49.557 1.00 45.00 272 LYS A CA 1
ATOM 2071 C C . LYS A 1 272 ? -14.816 43.331 49.055 1.00 45.00 272 LYS A C 1
ATOM 2073 O O . LYS A 1 272 ? -14.506 44.213 49.848 1.00 45.00 272 LYS A O 1
ATOM 2078 N N . ALA A 1 273 ? -14.736 43.469 47.731 1.00 49.34 273 ALA A N 1
ATOM 2079 C CA . ALA A 1 273 ? -15.271 44.594 46.950 1.00 49.34 273 ALA A CA 1
ATOM 2080 C C . ALA A 1 273 ? -15.449 44.126 45.501 1.00 49.34 273 ALA A C 1
ATOM 2082 O O . ALA A 1 273 ? -14.503 43.488 44.991 1.00 49.34 273 ALA A O 1
#

Nearest PDB structures (foldseek):
  2yrb-assembly1_A  TM=6.324E-01  e=7.011E-07  Homo sapiens
  2ess-assembly1_A-2  TM=3.736E-01  e=4.210E+00  Bacteroides thetaiotaomicron VPI-5482
  1pn4-assembly1_B  TM=2.229E-01  e=9.685E+00  Candida tropicalis

Radius of gyration: 31.32 Å; Cα contacts (8 Å, |Δi|>4): 407; chains: 1; bounding box: 62×89×88 Å

Foldseek 3Di:
DDLQFDPDKFKKKKKKWWFKWWWDPVLVVVCPPFQKWKWKDQQPDDIDIAGLCQPCPDDDRPPQDPNNMHGSRTIDMDMDIDRQNVNQVRLQVAFIKMFMDGVPDPFGQWIFGHRRDDGCSVQSVCLAPPLPDGDAWDKDWDWTFIAGPVRHTTTIITMIITMHTNGHDDDDDDDDDPQPQFDDDPVDRDTDTDDDDDPDPPPDDDFDWDDDPNDTDGDDDDDDDDDDDDDDPPPDDDDDDDDDDDDDDDDDDDDDDDDDDDDDDDDDDDDDD

pLDDT: mean 71.82, std 22.2, range [28.91, 97.75]

Secondary structure (DSSP, 8-state):
------SS-EEEEEEEEEEEEEE-HHHHHHHTT--EEEEEE-TTSPPEEEETTTT-SSSPPPPPPTTSPEEEEEEEEEEEEE-HHHHHHHHHHS-EEEEEEETT-SS-SEEEEE------HHHHHHHHH-SSSPPPPEEEEEEEEEE-TTS-EEEEEEEEEEEEEEET---------TT---EE-SS--PEEPPPP-PPPP--S---EEEEETTEEEEE----S----S------PPPPPPPP---------------PPPP-----------

Solvent-accessible surface area (backbone atoms only — not comparable to full-atom values): 17472 Å² total; per-residue (Å²): 138,81,73,68,44,61,97,55,60,29,34,33,39,43,36,44,35,37,42,43,39,35,58,36,73,70,55,51,61,74,51,60,91,55,58,62,28,38,38,36,37,52,60,94,51,76,71,46,74,45,42,51,67,78,63,57,87,84,58,79,74,76,74,66,40,97,85,68,30,44,70,36,75,23,63,54,71,48,78,49,73,45,36,53,48,60,50,45,50,36,37,64,74,35,47,39,35,40,29,36,24,46,71,93,56,91,64,56,67,25,35,32,76,43,80,46,81,84,76,61,39,66,31,50,55,28,20,71,75,32,78,90,59,59,44,81,56,52,72,53,71,49,76,43,65,22,23,26,92,85,69,46,85,36,35,36,38,29,40,39,36,39,41,37,57,49,19,81,65,82,90,81,89,82,81,88,57,89,87,69,47,73,45,72,52,98,90,42,98,56,74,44,71,70,74,86,79,75,76,76,81,82,80,64,100,70,72,49,72,49,75,57,95,90,41,83,43,80,60,63,83,92,73,87,87,91,72,83,82,80,83,76,82,79,77,75,79,79,81,83,78,86,80,82,84,77,92,80,84,88,82,90,83,90,83,83,89,81,79,85,84,84,86,79,89,84,82,89,84,87,81,91,132

Mean predicted aligned error: 17.26 Å